Protein AF-A0A9D5CB05-F1 (afdb_monomer_lite)

Organism: NCBI:txid325984

Secondary structure (DSSP, 8-state):
--------PPP-------------------PPP-------------GGG--EEEEEGGGTEEEE-SSTTSPPEEE-GGGPPPEEE-TT-BEEETTSS-EEE--STTEEPEEESS--TTTTB-EE--SSS--EEEE-TTS-EEEEEE-TTSBEEEEE-SSTT-SS----GGG--EEEE-----SS------GGGSTTS--

pLDDT: mean 74.88, std 23.27, range [32.41, 98.12]

InterPro domains:
  IPR035992 Ricin B-like lectins [SSF50370] (49-173)

Radius of gyration: 24.72 Å; chains: 1; bounding box: 57×66×65 Å

Foldseek 3Di:
DDDDDDDDDDDPDPDDDDDDDDDDDDDDDDDDPDDPDPDDDDPCPPPLPWFWWKAQVVVRWTWADPDQFGFIFTDHRVRTATWDQDPQQWTARPPAQWTWFADPAPATIHTDSDQDPPGRHWDWDPDPFTWTWGADPVRWIWTFFADPVRGTHIHTDQPPPDPDDTPRSRRGIDTGIDPDPPPDDDDDDDPVVVVVPDD

Sequence (199 aa):
MNMMMVSIFPPLIMACANVLLQEPSFVTSLAFPSTTHLEKPGNVISAGRLSFQIFHPPTGTCVVRKFPNDPLKLGPCSQSDPWEYTPQKFLQVKGTYYCLQATASGNPAKLGIICTAPDCSWEVTSNSKPQISKKLADGSSLCLDVDSSNVLVTNPCLCLNSNGDCAADSQWFEITPRDTKGGGNSGTLPVSSLTSSLP

Structure (mmCIF, N/CA/C/O backbone):
data_AF-A0A9D5CB05-F1
#
_entry.id   AF-A0A9D5CB05-F1
#
loop_
_atom_site.group_PDB
_atom_site.id
_atom_site.type_symbol
_atom_site.label_atom_id
_atom_site.label_alt_id
_atom_site.label_comp_id
_atom_site.label_asym_id
_atom_site.label_entity_id
_atom_site.label_seq_id
_atom_site.pdbx_PDB_ins_code
_atom_site.Cartn_x
_atom_site.Cartn_y
_atom_site.Cartn_z
_atom_site.occupancy
_atom_site.B_iso_or_equiv
_atom_site.auth_seq_id
_atom_site.auth_comp_id
_atom_site.auth_asym_id
_atom_site.auth_atom_id
_atom_site.pdbx_PDB_model_num
ATOM 1 N N . MET A 1 1 ? 26.705 -29.624 51.896 1.00 42.72 1 MET A N 1
ATOM 2 C CA . MET A 1 1 ? 27.160 -28.562 50.974 1.00 42.72 1 MET A CA 1
ATOM 3 C C . MET A 1 1 ? 26.091 -28.447 49.899 1.00 42.72 1 MET A C 1
ATOM 5 O O . MET A 1 1 ? 26.040 -29.293 49.024 1.00 42.72 1 MET A O 1
ATOM 9 N N . ASN A 1 2 ? 24.998 -27.747 50.206 1.00 41.16 2 ASN A N 1
ATOM 10 C CA . ASN A 1 2 ? 24.768 -26.317 49.921 1.00 41.16 2 ASN A CA 1
ATOM 11 C C . ASN A 1 2 ? 24.590 -26.075 48.417 1.00 41.16 2 ASN A C 1
ATOM 13 O O . ASN A 1 2 ? 25.446 -26.484 47.652 1.00 41.16 2 ASN A O 1
ATOM 17 N N . MET A 1 3 ? 23.582 -25.373 47.912 1.00 46.78 3 MET A N 1
ATOM 18 C CA . MET A 1 3 ? 22.399 -24.703 48.460 1.00 46.78 3 MET A CA 1
ATOM 19 C C . MET A 1 3 ? 21.481 -24.473 47.248 1.00 46.78 3 MET A C 1
ATOM 21 O O . MET A 1 3 ? 21.963 -24.251 46.139 1.00 46.78 3 MET A O 1
ATOM 25 N N . MET A 1 4 ? 20.170 -24.516 47.465 1.00 47.94 4 MET A N 1
ATOM 26 C CA . MET A 1 4 ? 19.169 -24.059 46.503 1.00 47.94 4 MET A CA 1
ATOM 27 C C . MET A 1 4 ? 19.364 -22.557 46.254 1.00 47.94 4 MET A C 1
ATOM 29 O O . MET A 1 4 ? 19.467 -21.797 47.216 1.00 47.94 4 MET A O 1
ATOM 33 N N . MET A 1 5 ? 19.380 -22.119 44.993 1.00 45.25 5 MET A N 1
ATOM 34 C CA . MET A 1 5 ? 19.276 -20.700 44.651 1.00 45.25 5 MET A CA 1
ATOM 35 C C . MET A 1 5 ? 17.887 -20.460 44.060 1.00 45.25 5 MET A C 1
ATOM 37 O O . MET A 1 5 ? 17.626 -20.698 42.885 1.00 45.25 5 MET A O 1
ATOM 41 N N . VAL A 1 6 ? 16.968 -20.067 44.940 1.00 44.25 6 VAL A N 1
ATOM 42 C CA . VAL A 1 6 ? 15.630 -19.584 44.603 1.00 44.25 6 VAL A CA 1
ATOM 43 C C . VAL A 1 6 ? 15.784 -18.107 44.245 1.00 44.25 6 VAL A C 1
ATOM 45 O O . VAL A 1 6 ? 15.978 -17.269 45.124 1.00 44.25 6 VAL A O 1
ATOM 48 N N . SER A 1 7 ? 15.752 -17.776 42.957 1.00 40.16 7 SER A N 1
ATOM 49 C CA . SER A 1 7 ? 15.760 -16.384 42.500 1.00 40.16 7 SER A CA 1
ATOM 50 C C . SER A 1 7 ? 14.350 -15.804 42.598 1.00 40.16 7 SER A C 1
ATOM 52 O O . SER A 1 7 ? 13.549 -15.893 41.672 1.00 40.16 7 SER A O 1
ATOM 54 N N . ILE A 1 8 ? 14.055 -15.225 43.760 1.00 47.81 8 ILE A N 1
ATOM 55 C CA . ILE A 1 8 ? 12.900 -14.360 44.006 1.00 47.81 8 ILE A CA 1
ATOM 56 C C . ILE A 1 8 ? 13.249 -12.981 43.435 1.00 47.81 8 ILE A C 1
ATOM 58 O O . ILE A 1 8 ? 14.086 -12.276 43.995 1.00 47.81 8 ILE A O 1
ATOM 62 N N . PHE A 1 9 ? 12.630 -12.596 42.317 1.00 43.84 9 PHE A N 1
ATOM 63 C CA . PHE A 1 9 ? 12.632 -11.202 41.871 1.00 43.84 9 PHE A CA 1
ATOM 64 C C . PHE A 1 9 ? 11.536 -10.434 42.634 1.00 43.84 9 PHE A C 1
ATOM 66 O O . PHE A 1 9 ? 10.380 -10.863 42.617 1.00 43.84 9 PHE A O 1
ATOM 73 N N . PRO A 1 10 ? 11.866 -9.329 43.324 1.00 43.72 10 PRO A N 1
ATOM 74 C CA . PRO A 1 10 ? 10.887 -8.520 44.044 1.00 43.72 10 PRO A CA 1
ATOM 75 C C . PRO A 1 10 ? 9.991 -7.718 43.081 1.00 43.72 10 PRO A C 1
ATOM 77 O O . PRO A 1 10 ? 10.473 -7.254 42.043 1.00 43.72 10 PRO A O 1
ATOM 80 N N . PRO A 1 11 ? 8.702 -7.499 43.414 1.00 45.81 11 PRO A N 1
ATOM 81 C CA . PRO A 1 11 ? 7.846 -6.597 42.659 1.00 45.81 11 PRO A CA 1
ATOM 82 C C . PRO A 1 11 ? 8.296 -5.155 42.910 1.00 45.81 11 PRO A C 1
ATOM 84 O O . PRO A 1 11 ? 8.381 -4.703 44.053 1.00 45.81 11 PRO A O 1
ATOM 87 N N . LEU A 1 12 ? 8.581 -4.423 41.834 1.00 41.47 12 LEU A N 1
ATOM 88 C CA . LEU A 1 12 ? 8.760 -2.975 41.879 1.00 41.47 12 LEU A CA 1
ATOM 89 C C . LEU A 1 12 ? 7.422 -2.333 42.250 1.00 41.47 12 LEU A C 1
ATOM 91 O O . LEU A 1 12 ? 6.507 -2.211 41.438 1.00 41.47 12 LEU A O 1
ATOM 95 N N . ILE A 1 13 ? 7.326 -1.949 43.517 1.00 46.16 13 ILE A N 1
ATOM 96 C CA . ILE A 1 13 ? 6.262 -1.121 44.063 1.00 46.16 13 ILE A CA 1
ATOM 97 C C . ILE A 1 13 ? 6.488 0.293 43.527 1.00 46.16 13 ILE A C 1
ATOM 99 O O . ILE A 1 13 ? 7.397 1.000 43.957 1.00 46.16 13 ILE A O 1
ATOM 103 N N . MET A 1 14 ? 5.678 0.689 42.547 1.00 48.56 14 MET A N 1
ATOM 104 C CA . MET A 1 14 ? 5.602 2.066 42.076 1.00 48.56 14 MET A CA 1
ATOM 105 C C . MET A 1 14 ? 4.794 2.864 43.107 1.00 48.56 14 MET A C 1
ATOM 107 O O . MET A 1 14 ? 3.568 2.905 43.065 1.00 48.56 14 MET A O 1
ATOM 111 N N . ALA A 1 15 ? 5.494 3.444 44.079 1.00 41.75 15 ALA A N 1
ATOM 112 C CA . ALA A 1 15 ? 4.956 4.454 44.976 1.00 41.75 15 ALA A CA 1
ATOM 113 C C . ALA A 1 15 ? 5.524 5.813 44.555 1.00 41.75 15 ALA A C 1
ATOM 115 O O . ALA A 1 15 ? 6.702 6.089 44.769 1.00 41.75 15 ALA A O 1
ATOM 116 N N . CYS A 1 16 ? 4.676 6.661 43.976 1.00 39.56 16 CYS A N 1
ATOM 117 C CA . CYS A 1 16 ? 4.936 8.088 43.823 1.00 39.56 16 CYS A CA 1
ATOM 118 C C . CYS A 1 16 ? 3.709 8.834 44.341 1.00 39.56 16 CYS A C 1
ATOM 120 O O . CYS A 1 16 ? 2.591 8.606 43.889 1.00 39.56 16 CYS A O 1
ATOM 122 N N . ALA A 1 17 ? 3.952 9.664 45.346 1.00 46.16 17 ALA A N 1
ATOM 123 C CA . ALA A 1 17 ? 2.987 10.308 46.211 1.00 46.16 17 ALA A CA 1
ATOM 124 C C . ALA A 1 17 ? 2.069 11.336 45.529 1.00 46.16 17 ALA A C 1
ATOM 126 O O . ALA A 1 17 ? 2.473 12.080 44.640 1.00 46.16 17 ALA A O 1
ATOM 127 N N . ASN A 1 18 ? 0.854 11.401 46.079 1.00 38.47 18 ASN A N 1
ATOM 128 C CA . ASN A 1 18 ? 0.041 12.585 46.357 1.00 38.47 18 ASN A CA 1
ATOM 129 C C . ASN A 1 18 ? 0.707 13.942 46.059 1.00 38.47 18 ASN A C 1
ATOM 131 O O . ASN A 1 18 ? 1.560 14.402 46.820 1.00 38.47 18 ASN A O 1
ATOM 135 N N . VAL A 1 19 ? 0.195 14.641 45.045 1.00 35.31 19 VAL A N 1
ATOM 136 C CA . VAL A 1 19 ? 0.233 16.106 45.002 1.00 35.31 19 VAL A CA 1
ATOM 137 C C . VAL A 1 19 ? -1.017 16.613 45.709 1.00 35.31 19 VAL A C 1
ATOM 139 O O . VAL A 1 19 ? -2.147 16.312 45.325 1.00 35.31 19 VAL A O 1
ATOM 142 N N . LEU A 1 20 ? -0.772 17.326 46.802 1.00 39.28 20 LEU A N 1
ATOM 143 C CA . LEU A 1 20 ? -1.761 18.006 47.617 1.00 39.28 20 LEU A CA 1
ATOM 144 C C . LEU A 1 20 ? -2.436 19.144 46.841 1.00 39.28 20 LEU A C 1
ATOM 146 O O . LEU A 1 20 ? -1.798 19.899 46.113 1.00 39.28 20 LEU A O 1
ATOM 150 N N . LEU A 1 21 ? -3.742 19.215 47.080 1.00 41.09 21 LEU A N 1
ATOM 151 C CA . LEU A 1 21 ? -4.704 20.294 46.874 1.00 41.09 21 LEU A CA 1
ATOM 152 C C . LEU A 1 21 ? -4.106 21.705 46.759 1.00 41.09 21 LEU A C 1
ATOM 154 O O . LEU A 1 21 ? -3.519 22.205 47.717 1.00 41.09 21 LEU A O 1
ATOM 158 N N . GLN A 1 22 ? -4.422 22.394 45.660 1.00 36.06 22 GLN A N 1
ATOM 159 C CA . GLN A 1 22 ? -4.549 23.850 45.671 1.00 36.06 22 GLN A CA 1
ATOM 160 C C . GLN A 1 22 ? -5.578 24.316 44.629 1.00 36.06 22 GLN A C 1
ATOM 162 O O . GLN A 1 22 ? -5.279 24.444 43.446 1.00 36.06 22 GLN A O 1
ATOM 167 N N . GLU A 1 23 ? -6.801 24.571 45.096 1.00 47.81 23 GLU A N 1
ATOM 168 C CA . GLU A 1 23 ? -7.763 25.454 44.426 1.00 47.81 23 GLU A CA 1
ATOM 169 C C . GLU A 1 23 ? -7.249 26.903 44.514 1.00 47.81 23 GLU A C 1
ATOM 171 O O . GLU A 1 23 ? -6.670 27.294 45.535 1.00 47.81 23 GLU A O 1
ATOM 176 N N . PRO A 1 24 ? -7.499 27.734 43.492 1.00 42.78 24 PRO A N 1
ATOM 177 C CA . PRO A 1 24 ? -8.409 28.833 43.781 1.00 42.78 24 PRO A CA 1
ATOM 178 C C . PRO A 1 24 ? -9.419 29.106 42.662 1.00 42.78 24 PRO A C 1
ATOM 180 O O . PRO A 1 24 ? -9.115 29.208 41.475 1.00 42.78 24 PRO A O 1
ATOM 183 N N . SER A 1 25 ? -10.640 29.326 43.125 1.00 46.16 25 SER A N 1
ATOM 184 C CA . SER A 1 25 ? -11.786 29.894 42.434 1.00 46.16 25 SER A CA 1
ATOM 185 C C . SER A 1 25 ? -11.478 31.208 41.714 1.00 46.16 25 SER A C 1
ATOM 187 O O . SER A 1 25 ? -11.162 32.195 42.372 1.00 46.16 25 SER A O 1
ATOM 189 N N . PHE A 1 26 ? -11.736 31.257 40.404 1.00 50.91 26 PHE A N 1
ATOM 190 C CA . PHE A 1 26 ? -12.113 32.489 39.708 1.00 50.91 26 PHE A CA 1
ATOM 191 C C . PHE A 1 26 ? -13.206 32.195 38.679 1.00 50.91 26 PHE A C 1
ATOM 193 O O . PHE A 1 26 ? -12.961 31.848 37.527 1.00 50.91 26 PHE A O 1
ATOM 200 N N . VAL A 1 27 ? -14.449 32.360 39.124 1.00 43.66 27 VAL A N 1
ATOM 201 C CA . VAL A 1 27 ? -15.594 32.611 38.250 1.00 43.66 27 VAL A CA 1
ATOM 202 C C . VAL A 1 27 ? -15.364 33.940 37.530 1.00 43.66 27 VAL A C 1
ATOM 204 O O . VAL A 1 27 ? -15.346 34.991 38.161 1.00 43.66 27 VAL A O 1
ATOM 207 N N . THR A 1 28 ? -15.199 33.907 36.209 1.00 43.62 28 THR A N 1
ATOM 208 C CA . THR A 1 28 ? -15.386 35.091 35.361 1.00 43.62 28 THR A CA 1
ATOM 209 C C . THR A 1 28 ? -16.492 34.780 34.369 1.00 43.62 28 THR A C 1
ATOM 211 O O . THR A 1 28 ? -16.320 34.019 33.421 1.00 43.62 28 THR A O 1
ATOM 214 N N . SER A 1 29 ? -17.659 35.347 34.656 1.00 45.34 29 SER A N 1
ATOM 215 C CA . SER A 1 29 ? -18.826 35.356 33.786 1.00 45.34 29 SER A CA 1
ATOM 216 C C . SER A 1 29 ? -18.524 36.241 32.578 1.00 45.34 29 SER A C 1
ATOM 218 O O . SER A 1 29 ? -18.308 37.441 32.741 1.00 45.34 29 SER A O 1
ATOM 220 N N . LEU A 1 30 ? -18.496 35.667 31.376 1.00 52.09 30 LEU A N 1
ATOM 221 C CA . LEU A 1 30 ? -18.580 36.437 30.138 1.00 52.09 30 LEU A CA 1
ATOM 222 C C . LEU A 1 30 ? -19.921 36.124 29.482 1.00 52.09 30 LEU A C 1
ATOM 224 O O . LEU A 1 30 ? -20.204 34.993 29.092 1.00 52.09 30 LEU A O 1
ATOM 228 N N . ALA A 1 31 ? -20.760 37.154 29.423 1.00 42.94 31 ALA A N 1
ATOM 229 C CA . ALA A 1 31 ? -22.020 37.152 28.708 1.00 42.94 31 ALA A CA 1
ATOM 230 C C . ALA A 1 31 ? -21.766 36.867 27.220 1.00 42.94 31 ALA A C 1
ATOM 232 O O . ALA A 1 31 ? -21.030 37.597 26.558 1.00 42.94 31 ALA A O 1
ATOM 233 N N . PHE A 1 32 ? -22.387 35.812 26.697 1.00 46.66 32 PHE A N 1
ATOM 234 C CA . PHE A 1 32 ? -22.435 35.553 25.263 1.00 46.66 32 PHE A CA 1
ATOM 235 C C . PHE A 1 32 ? -23.474 36.485 24.622 1.00 46.66 32 PHE A C 1
ATOM 237 O O . PHE A 1 32 ? -24.633 36.465 25.044 1.00 46.66 32 PHE A O 1
ATOM 244 N N . PRO A 1 33 ? -23.121 37.294 23.608 1.00 40.81 33 PRO A N 1
ATOM 245 C CA . PRO A 1 33 ? -24.125 37.954 22.791 1.00 40.81 33 PRO A CA 1
ATOM 246 C C . PRO A 1 33 ? -24.833 36.904 21.927 1.00 40.81 33 PRO A C 1
ATOM 248 O O . PRO A 1 33 ? -24.208 36.214 21.123 1.00 40.81 33 PRO A O 1
ATOM 251 N N . SER A 1 34 ? -26.149 36.786 22.098 1.00 44.34 34 SER A N 1
ATOM 252 C CA . SER A 1 34 ? -27.014 35.989 21.231 1.00 44.34 34 SER A CA 1
ATOM 253 C C . SER A 1 34 ? -27.006 36.568 19.816 1.00 44.34 34 SER A C 1
ATOM 255 O O . SER A 1 34 ? -27.717 37.531 19.534 1.00 44.34 34 SER A O 1
ATOM 257 N N . THR A 1 35 ? -26.233 35.981 18.906 1.00 42.50 35 THR A N 1
ATOM 258 C CA . THR A 1 35 ? -26.421 36.169 17.466 1.00 42.50 35 THR A CA 1
ATOM 259 C C . THR A 1 35 ? -27.181 34.967 16.922 1.00 42.50 35 THR A C 1
ATOM 261 O O . THR A 1 35 ? -26.654 33.872 16.749 1.00 42.50 35 THR A O 1
ATOM 264 N N . THR A 1 36 ? -28.473 35.160 16.663 1.00 47.81 36 THR A N 1
ATOM 265 C CA . THR A 1 36 ? -29.290 34.220 15.894 1.00 47.81 36 THR A CA 1
ATOM 266 C C . THR A 1 36 ? -28.859 34.278 14.430 1.00 47.81 36 THR A C 1
ATOM 268 O O . THR A 1 36 ? -29.472 34.978 13.626 1.00 47.81 36 THR A O 1
ATOM 271 N N . HIS A 1 37 ? -27.782 33.576 14.080 1.00 43.34 37 HIS A N 1
ATOM 272 C CA . HIS A 1 37 ? -27.490 33.237 12.693 1.00 43.34 37 HIS A CA 1
ATOM 273 C C . HIS A 1 37 ? -28.149 31.891 12.396 1.00 43.34 37 HIS A C 1
ATOM 275 O O . HIS A 1 37 ? -27.732 30.848 12.897 1.00 43.34 37 HIS A O 1
ATOM 281 N N . LEU A 1 38 ? -29.240 31.932 11.630 1.00 50.03 38 LEU A N 1
ATOM 282 C CA . LEU A 1 38 ? -29.896 30.751 11.083 1.00 50.03 38 LEU A CA 1
ATOM 283 C C . LEU A 1 38 ? -28.976 30.146 10.016 1.00 50.03 38 LEU A C 1
ATOM 285 O O . LEU A 1 38 ? -29.163 30.352 8.819 1.00 50.03 38 LEU A O 1
ATOM 289 N N . GLU A 1 39 ? -27.955 29.418 10.455 1.00 42.19 39 GLU A N 1
ATOM 290 C CA . GLU A 1 39 ? -27.165 28.588 9.565 1.00 42.19 39 GLU A CA 1
ATOM 291 C C . GLU A 1 39 ? -27.971 27.330 9.249 1.00 42.19 39 GLU A C 1
ATOM 293 O O . GLU A 1 39 ? -28.299 26.507 10.106 1.00 42.19 39 GLU A O 1
ATOM 298 N N . LYS A 1 40 ? -28.358 27.232 7.980 1.00 49.66 40 LYS A N 1
ATOM 299 C CA . LYS A 1 40 ? -28.929 26.041 7.359 1.00 49.66 40 LYS A CA 1
ATOM 300 C C . LYS A 1 40 ? -28.089 24.827 7.781 1.00 49.66 40 LYS A C 1
ATOM 302 O O . LYS A 1 40 ? -26.871 24.901 7.624 1.00 49.66 40 LYS A O 1
ATOM 307 N N . PRO A 1 41 ? -28.677 23.723 8.279 1.00 44.25 41 PRO A N 1
ATOM 308 C CA . PRO A 1 41 ? -27.891 22.564 8.671 1.00 44.25 41 PRO A CA 1
ATOM 309 C C . PRO A 1 41 ? -27.184 22.009 7.434 1.00 44.25 41 PRO A C 1
ATOM 311 O O . PRO A 1 41 ? -27.787 21.345 6.588 1.00 44.25 41 PRO A O 1
ATOM 314 N N . GLY A 1 42 ? -25.894 22.327 7.313 1.00 52.94 42 GLY A N 1
ATOM 315 C CA . GLY A 1 42 ? -24.979 21.571 6.484 1.00 52.94 42 GLY A CA 1
ATOM 316 C C . GLY A 1 42 ? -25.064 20.124 6.941 1.00 52.94 42 GLY A C 1
ATOM 317 O O . GLY A 1 42 ? -25.118 19.845 8.139 1.00 52.94 42 GLY A O 1
ATOM 318 N N . ASN A 1 43 ? -25.155 19.201 5.992 1.00 55.50 43 ASN A N 1
ATOM 319 C CA . ASN A 1 43 ? -25.128 17.780 6.288 1.00 55.50 43 ASN A CA 1
ATOM 320 C C . ASN A 1 43 ? -23.787 17.470 6.968 1.00 55.50 43 ASN A C 1
ATOM 322 O O . ASN A 1 43 ? -22.765 17.348 6.295 1.00 55.50 43 ASN A O 1
ATOM 326 N N . VAL A 1 44 ? -23.773 17.413 8.302 1.00 48.88 44 VAL A N 1
ATOM 327 C CA . VAL A 1 44 ? -22.589 17.045 9.074 1.00 48.88 44 VAL A CA 1
ATOM 328 C C . VAL A 1 44 ? -22.398 15.551 8.857 1.00 48.88 44 VAL A C 1
ATOM 330 O O . VAL A 1 44 ? -22.945 14.719 9.582 1.00 48.88 44 VAL A O 1
ATOM 333 N N . ILE A 1 45 ? -21.654 15.190 7.810 1.00 55.16 45 ILE A N 1
ATOM 334 C CA . ILE A 1 45 ? -21.146 13.832 7.671 1.00 55.16 45 ILE A CA 1
ATOM 335 C C . ILE A 1 45 ? -20.203 13.647 8.853 1.00 55.16 45 ILE A C 1
ATOM 337 O O . ILE A 1 45 ? -19.097 14.179 8.869 1.00 55.16 45 ILE A O 1
ATOM 341 N N . SER A 1 46 ? -20.682 12.954 9.887 1.00 48.69 46 SER A N 1
ATOM 342 C CA . SER A 1 46 ? -19.861 12.589 11.036 1.00 48.69 46 SER A CA 1
ATOM 343 C C . SER A 1 46 ? -18.566 11.974 10.513 1.00 48.69 46 SER A C 1
ATOM 345 O O . SER A 1 46 ? -18.618 10.985 9.779 1.00 48.69 46 SER A O 1
ATOM 347 N N . ALA A 1 47 ? -17.420 12.554 10.881 1.0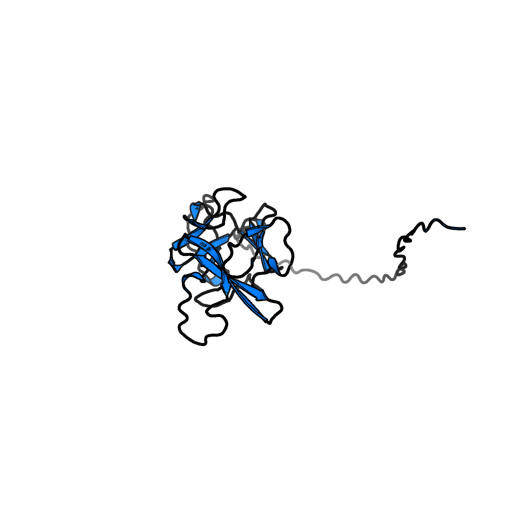0 56.22 47 ALA A N 1
ATOM 348 C CA . ALA A 1 47 ? -16.096 12.082 10.470 1.00 56.22 47 ALA A CA 1
ATOM 349 C C . ALA A 1 47 ? -15.917 10.570 10.722 1.00 56.22 47 ALA A C 1
ATOM 351 O O . ALA A 1 47 ? -15.248 9.884 9.955 1.00 56.22 47 ALA A O 1
ATOM 352 N N . GLY A 1 48 ? -16.631 10.014 11.712 1.00 59.00 48 GLY A N 1
ATOM 353 C CA . GLY A 1 48 ? -16.675 8.579 11.996 1.00 59.00 48 GLY A CA 1
ATOM 354 C C . GLY A 1 48 ? -17.277 7.704 10.887 1.00 59.00 48 GLY A C 1
ATOM 355 O O . GLY A 1 48 ? -17.092 6.490 10.907 1.00 59.00 48 GLY A O 1
ATOM 356 N N . ARG A 1 49 ? -17.964 8.264 9.882 1.00 69.06 49 ARG A N 1
ATOM 357 C CA . ARG A 1 49 ? -18.535 7.505 8.752 1.00 69.06 49 ARG A CA 1
ATOM 358 C C . ARG A 1 49 ? -17.659 7.484 7.505 1.00 69.06 49 ARG A C 1
ATOM 360 O O . ARG A 1 49 ? -17.847 6.589 6.689 1.00 69.06 49 ARG A O 1
ATOM 367 N N . LEU A 1 50 ? -16.676 8.373 7.384 1.00 85.38 50 LEU A N 1
ATOM 368 C CA . LEU A 1 50 ? -15.806 8.412 6.208 1.00 85.38 50 LEU A CA 1
ATOM 369 C C . LEU A 1 50 ? -14.882 7.191 6.176 1.00 85.38 50 LEU A C 1
ATOM 371 O O . LEU A 1 50 ? -14.294 6.818 7.1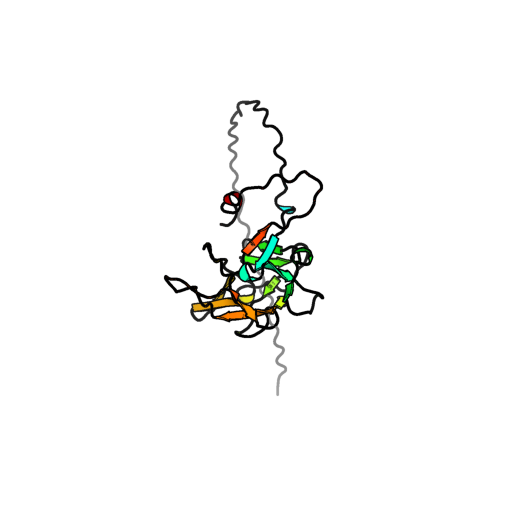89 1.00 85.38 50 LEU A O 1
ATOM 375 N N . SER A 1 51 ? -14.803 6.534 5.025 1.00 92.50 51 SER A N 1
ATOM 376 C CA . SER A 1 51 ? -13.873 5.436 4.766 1.00 92.50 51 SER A CA 1
ATOM 377 C C . SER A 1 51 ? -13.197 5.664 3.431 1.00 92.50 51 SER A C 1
ATOM 379 O O . SER A 1 51 ? -13.824 6.179 2.502 1.00 92.50 51 SER A O 1
ATOM 381 N N . PHE A 1 52 ? -11.956 5.224 3.332 1.00 95.06 52 PHE A N 1
ATOM 382 C CA . PHE A 1 52 ? -11.135 5.395 2.150 1.00 95.06 52 PHE A CA 1
ATOM 383 C C . PHE A 1 52 ? -10.926 4.065 1.428 1.00 95.06 52 PHE A C 1
ATOM 385 O O . PHE A 1 52 ? -11.250 2.990 1.937 1.00 95.06 52 PHE A O 1
ATOM 392 N N . GLN A 1 53 ? -10.379 4.147 0.227 1.00 96.38 53 GLN A N 1
ATOM 393 C CA . GLN A 1 53 ? -9.819 3.035 -0.523 1.00 96.38 53 GLN A CA 1
ATOM 394 C C . GLN A 1 53 ? -8.391 3.395 -0.936 1.00 96.38 53 GLN A C 1
ATOM 396 O O . GLN A 1 53 ? -8.088 4.568 -1.166 1.00 96.38 53 GLN A O 1
ATOM 401 N N . ILE A 1 54 ? -7.522 2.391 -1.033 1.00 97.12 54 ILE A N 1
ATOM 402 C CA . ILE A 1 54 ? -6.162 2.569 -1.547 1.00 97.12 54 ILE A CA 1
ATOM 403 C C . ILE A 1 54 ? -6.216 2.266 -3.045 1.00 97.12 54 ILE A C 1
ATOM 405 O O . ILE A 1 54 ? -6.360 1.113 -3.452 1.00 97.12 54 ILE A O 1
ATOM 409 N N . PHE A 1 55 ? -6.186 3.320 -3.848 1.00 97.00 55 PHE A N 1
ATOM 410 C CA . PHE A 1 55 ? -6.283 3.297 -5.300 1.00 97.00 55 PHE A CA 1
ATOM 411 C C . PHE A 1 55 ? -4.887 3.256 -5.922 1.00 97.00 55 PHE A C 1
ATOM 413 O O . PHE A 1 55 ? -3.973 3.909 -5.429 1.00 97.00 55 PHE A O 1
ATOM 420 N N . HIS A 1 56 ? -4.727 2.494 -6.999 1.00 97.19 56 HIS A N 1
ATOM 421 C CA . HIS A 1 56 ? -3.514 2.418 -7.806 1.00 97.19 56 HIS A CA 1
ATOM 422 C C . HIS A 1 56 ? -3.806 3.047 -9.180 1.00 97.19 56 HIS A C 1
ATOM 424 O O . HIS A 1 56 ? -4.348 2.368 -10.067 1.00 97.19 56 HIS A O 1
ATOM 430 N N . PRO A 1 57 ? -3.503 4.350 -9.365 1.00 94.81 57 PRO A N 1
ATOM 431 C CA . PRO A 1 57 ? -3.907 5.098 -10.553 1.00 94.81 57 PRO A CA 1
ATOM 432 C C . PRO A 1 57 ? -3.467 4.483 -11.882 1.00 94.81 57 PRO A C 1
ATOM 434 O O . PRO A 1 57 ? -4.309 4.403 -12.779 1.00 94.81 57 PRO A O 1
ATOM 437 N N . PRO A 1 58 ? -2.231 3.963 -12.030 1.00 94.88 58 PRO A N 1
ATOM 438 C CA . PRO A 1 58 ? -1.769 3.458 -13.325 1.00 94.88 58 PRO A CA 1
ATOM 439 C C . PRO A 1 58 ? -2.559 2.267 -13.871 1.00 94.88 58 PRO A C 1
ATOM 441 O O . PRO A 1 58 ? -2.585 2.055 -15.080 1.00 94.88 58 PRO A O 1
ATOM 444 N N . THR A 1 59 ? -3.229 1.497 -13.008 1.00 96.44 59 THR A N 1
ATOM 445 C CA . THR A 1 59 ? -4.070 0.362 -13.432 1.00 96.44 59 THR A CA 1
ATOM 446 C C . THR A 1 59 ? -5.564 0.631 -13.280 1.00 96.44 59 THR A C 1
ATOM 448 O O . THR A 1 59 ? -6.370 -0.189 -13.716 1.00 96.44 59 THR A O 1
ATOM 451 N N . GLY A 1 60 ? -5.964 1.740 -12.650 1.00 96.69 60 GLY A N 1
ATOM 452 C CA . GLY A 1 60 ? -7.371 2.030 -12.372 1.00 96.69 60 GLY A CA 1
ATOM 453 C C . GLY A 1 60 ? -8.026 1.037 -11.402 1.00 96.69 60 GLY A C 1
ATOM 454 O O . GLY A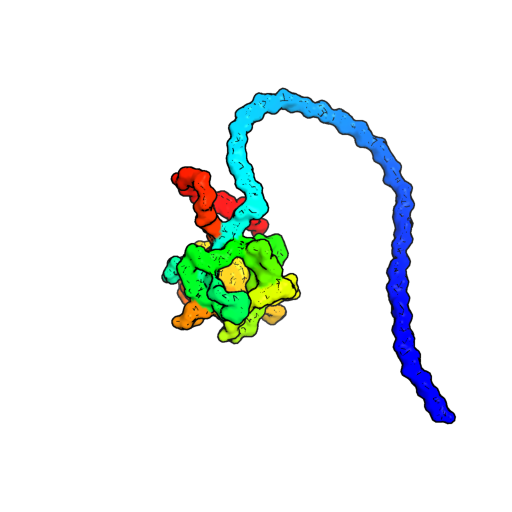 1 60 ? -9.240 0.835 -11.448 1.00 96.69 60 GLY A O 1
ATOM 455 N N . THR A 1 61 ? -7.242 0.390 -10.537 1.00 98.00 61 THR A N 1
ATOM 456 C CA . THR A 1 61 ? -7.718 -0.638 -9.591 1.00 98.00 61 THR A CA 1
ATOM 457 C C . THR A 1 61 ? -7.376 -0.266 -8.151 1.00 98.00 61 THR A C 1
ATOM 459 O O . THR A 1 61 ? -6.652 0.693 -7.910 1.00 98.00 61 THR A O 1
ATOM 462 N N . CYS A 1 62 ? -7.922 -0.991 -7.176 1.00 98.12 62 CYS A N 1
ATOM 463 C CA . CYS A 1 62 ? -7.687 -0.737 -5.757 1.00 98.12 62 CYS A CA 1
ATOM 464 C C . CYS A 1 62 ? -7.097 -1.955 -5.053 1.00 98.12 62 CYS A C 1
ATOM 466 O O . CYS A 1 62 ? -7.203 -3.080 -5.540 1.00 98.12 62 CYS A O 1
ATOM 468 N N . VAL A 1 63 ? -6.537 -1.726 -3.868 1.00 97.69 63 VAL A N 1
ATOM 469 C CA . VAL A 1 63 ? -6.094 -2.781 -2.959 1.00 97.69 63 VAL A CA 1
ATOM 470 C C . VAL A 1 63 ? -7.294 -3.572 -2.444 1.00 97.69 63 VAL A C 1
ATOM 472 O O . VAL A 1 63 ? -8.217 -3.022 -1.844 1.00 97.69 63 VAL A O 1
ATOM 475 N N . VAL A 1 64 ? -7.262 -4.882 -2.655 1.00 96.81 64 VAL A N 1
ATOM 476 C CA . VAL A 1 64 ? -8.288 -5.835 -2.235 1.00 96.81 64 VAL A CA 1
ATOM 477 C C . VAL A 1 64 ? -7.648 -7.037 -1.545 1.00 96.81 64 VAL A C 1
ATOM 479 O O . VAL A 1 64 ? -6.486 -7.376 -1.782 1.00 96.81 64 VAL A O 1
ATOM 482 N N . ARG A 1 65 ? -8.442 -7.743 -0.742 1.00 93.56 65 ARG A N 1
ATOM 483 C CA . ARG A 1 65 ? -8.159 -9.115 -0.303 1.00 93.56 65 ARG A CA 1
ATOM 484 C C . ARG A 1 65 ? -9.400 -9.964 -0.515 1.00 93.56 65 ARG A C 1
ATOM 486 O O . ARG A 1 65 ? -10.519 -9.491 -0.337 1.00 93.56 65 ARG A O 1
ATOM 493 N N . LYS A 1 66 ? -9.205 -11.227 -0.881 1.00 88.50 66 LYS A N 1
ATOM 494 C CA . LYS A 1 66 ? -10.317 -12.163 -1.073 1.00 88.50 66 LYS A CA 1
ATOM 495 C C . LYS A 1 66 ? -10.670 -12.881 0.229 1.00 88.50 66 LYS A C 1
ATOM 497 O O . LYS A 1 66 ? -11.841 -12.940 0.593 1.00 88.50 66 LYS A O 1
ATOM 502 N N . PHE A 1 67 ? -9.662 -13.358 0.955 1.00 87.38 67 PHE A N 1
ATOM 503 C CA . PHE A 1 67 ? -9.800 -13.922 2.298 1.00 87.38 67 PHE A CA 1
ATOM 504 C C . PHE A 1 67 ? -8.838 -13.241 3.286 1.00 87.38 67 PHE A C 1
ATOM 506 O O . PHE A 1 67 ? -7.862 -12.629 2.856 1.00 87.38 67 PHE A O 1
ATOM 513 N N . PRO A 1 68 ? -9.068 -13.335 4.612 1.00 81.69 68 PRO A N 1
ATOM 514 C CA . PRO A 1 68 ? -8.235 -12.655 5.611 1.00 81.69 68 PRO A CA 1
ATOM 515 C C . PRO A 1 68 ? -6.737 -12.972 5.563 1.00 81.69 68 PRO A C 1
ATOM 517 O O . PRO A 1 68 ? -5.940 -12.112 5.916 1.00 81.69 68 PRO A O 1
ATOM 520 N N . ASN A 1 69 ? -6.370 -14.173 5.114 1.00 83.38 69 ASN A N 1
ATOM 521 C CA . ASN A 1 69 ? -4.979 -14.630 5.044 1.00 83.38 69 ASN A CA 1
ATOM 522 C C . ASN A 1 69 ? -4.405 -14.598 3.620 1.00 83.38 69 ASN A C 1
ATOM 524 O O . ASN A 1 69 ? -3.255 -14.990 3.422 1.00 83.38 69 ASN A O 1
ATOM 528 N N . ASP A 1 70 ? -5.197 -14.175 2.632 1.00 88.56 70 ASP A N 1
ATOM 529 C CA . ASP A 1 70 ? -4.700 -14.040 1.269 1.00 88.56 70 ASP A CA 1
ATOM 530 C C . ASP A 1 70 ? -3.763 -12.830 1.172 1.00 88.56 70 ASP A C 1
ATOM 532 O O . ASP A 1 70 ? -3.987 -11.820 1.849 1.00 88.56 70 ASP A O 1
ATOM 536 N N . PRO A 1 71 ? -2.747 -12.880 0.294 1.00 91.88 71 PRO A N 1
ATOM 537 C CA . PRO A 1 71 ? -1.972 -11.697 -0.043 1.00 91.88 71 PRO A CA 1
ATOM 538 C C . PRO A 1 71 ? -2.883 -10.568 -0.528 1.00 91.88 71 PRO A C 1
ATOM 540 O O . PRO A 1 71 ? -3.844 -10.806 -1.269 1.00 91.88 71 PRO A O 1
ATOM 543 N N . LEU A 1 72 ? -2.540 -9.336 -0.155 1.00 97.00 72 LEU A N 1
ATOM 544 C CA . LEU A 1 72 ? -3.168 -8.150 -0.724 1.00 97.00 72 LEU A CA 1
ATOM 545 C C . LEU A 1 72 ? -2.841 -8.076 -2.216 1.00 97.00 72 LEU A C 1
ATOM 547 O O . LEU A 1 72 ? -1.704 -8.318 -2.626 1.00 97.00 72 LEU A O 1
ATOM 551 N N . LYS A 1 73 ? -3.842 -7.756 -3.030 1.00 97.25 73 LYS A N 1
ATOM 552 C CA . LYS A 1 73 ? -3.708 -7.658 -4.485 1.00 97.25 73 LYS A CA 1
ATOM 553 C C . LYS A 1 73 ? -4.414 -6.426 -5.018 1.00 97.25 73 LYS A C 1
ATOM 555 O O . LYS A 1 73 ? -5.246 -5.843 -4.329 1.00 97.25 73 LYS A O 1
ATOM 560 N N . LEU A 1 74 ? -4.127 -6.065 -6.261 1.00 98.12 74 LEU A N 1
ATOM 561 C CA . LEU A 1 74 ? -4.963 -5.136 -7.005 1.00 98.12 74 LEU A CA 1
ATOM 562 C C . LEU A 1 74 ? -6.202 -5.838 -7.575 1.00 98.12 74 LEU A C 1
ATOM 564 O O . LEU A 1 74 ? -6.140 -6.972 -8.053 1.00 98.12 74 LEU A O 1
ATOM 568 N N . GLY A 1 75 ? -7.341 -5.151 -7.531 1.00 97.62 75 GLY A N 1
ATOM 569 C CA . GLY A 1 75 ? -8.614 -5.637 -8.050 1.00 97.62 75 GLY A CA 1
ATOM 570 C C . GLY A 1 75 ? -9.678 -4.538 -8.157 1.00 97.62 75 GLY A C 1
ATOM 571 O O . GLY A 1 75 ? -9.390 -3.359 -7.938 1.00 97.62 75 GLY A O 1
ATOM 572 N N . PRO A 1 76 ? -10.928 -4.889 -8.508 1.00 97.12 76 PRO A N 1
ATOM 573 C CA . PRO A 1 76 ? -12.000 -3.908 -8.656 1.00 97.12 76 PRO A CA 1
ATOM 574 C C . PRO A 1 76 ? -12.230 -3.111 -7.364 1.00 97.12 76 PRO A C 1
ATOM 576 O O . PRO A 1 76 ? -12.415 -3.696 -6.298 1.00 97.12 76 PRO A O 1
ATOM 579 N N . CYS A 1 77 ? -12.303 -1.780 -7.452 1.00 96.81 77 CYS A N 1
ATOM 580 C CA . CYS A 1 77 ? -12.470 -0.913 -6.276 1.00 96.81 77 CYS A CA 1
ATOM 581 C C . CYS A 1 77 ? -13.752 -1.180 -5.476 1.00 96.81 77 CYS A C 1
ATOM 583 O O . CYS A 1 77 ? -13.768 -1.012 -4.254 1.00 96.81 77 CYS A O 1
ATOM 585 N N . SER A 1 78 ? -14.796 -1.714 -6.118 1.00 94.38 78 SER A N 1
ATOM 586 C CA . SER A 1 78 ? -16.012 -2.184 -5.443 1.00 94.38 78 SER A CA 1
ATOM 587 C C . SER A 1 78 ? -15.757 -3.302 -4.422 1.00 94.38 78 SER A C 1
ATOM 589 O O . SER A 1 78 ? -16.577 -3.497 -3.530 1.00 94.38 78 SER A O 1
ATOM 591 N N . GLN A 1 79 ? -14.625 -4.006 -4.520 1.00 95.19 79 GLN A N 1
ATOM 592 C CA . GLN A 1 79 ? -14.206 -5.082 -3.616 1.00 95.19 79 GLN A CA 1
ATOM 593 C C . GLN A 1 79 ? -13.137 -4.646 -2.602 1.00 95.19 79 GLN A C 1
ATOM 595 O O . GLN A 1 79 ? -12.759 -5.448 -1.755 1.00 95.19 79 GLN A O 1
ATOM 600 N N . SER A 1 80 ? -12.645 -3.401 -2.664 1.00 95.69 80 SER A N 1
ATOM 601 C CA . SER A 1 80 ? -11.700 -2.896 -1.657 1.00 95.69 80 SER A CA 1
ATOM 602 C C . SER A 1 80 ? -12.357 -2.868 -0.283 1.00 95.69 80 SER A C 1
ATOM 604 O O . SER A 1 80 ? -13.513 -2.458 -0.145 1.00 95.69 80 SER A O 1
ATOM 606 N N . ASP A 1 81 ? -11.598 -3.257 0.737 1.00 94.94 81 ASP A N 1
ATOM 607 C CA . ASP A 1 81 ? -11.973 -3.005 2.123 1.00 94.94 81 ASP A CA 1
ATOM 608 C C . ASP A 1 81 ? -12.115 -1.490 2.372 1.00 94.94 81 ASP A C 1
ATOM 610 O O . ASP A 1 81 ? -11.512 -0.683 1.650 1.00 94.94 81 ASP A O 1
ATOM 614 N N . PRO A 1 82 ? -12.906 -1.078 3.377 1.00 95.19 82 PRO A N 1
ATOM 615 C CA . PRO A 1 82 ? -12.876 0.289 3.868 1.00 95.19 82 PRO A CA 1
ATOM 616 C C . PRO A 1 82 ? -11.591 0.501 4.674 1.00 95.19 82 PRO A C 1
ATOM 618 O O . PRO A 1 82 ? -11.366 -0.172 5.676 1.00 95.19 82 PRO A O 1
ATOM 621 N N . TRP A 1 83 ? -10.763 1.452 4.263 1.00 95.88 83 TRP A N 1
ATOM 622 C CA . TRP A 1 83 ? -9.528 1.809 4.957 1.00 95.88 83 TRP A CA 1
ATOM 623 C C . TRP A 1 83 ? -9.693 3.092 5.774 1.00 95.88 83 TRP A C 1
ATOM 625 O O . TRP A 1 83 ? -10.521 3.952 5.461 1.00 95.88 83 TRP A O 1
ATOM 635 N N . GLU A 1 84 ? -8.871 3.233 6.805 1.00 94.88 84 GLU A N 1
ATOM 636 C CA . GLU A 1 84 ? -8.648 4.467 7.550 1.00 94.88 84 GLU A CA 1
ATOM 637 C C . GLU A 1 84 ? -7.146 4.728 7.699 1.00 94.88 84 GLU A C 1
ATOM 639 O O . GLU A 1 84 ? -6.352 3.796 7.828 1.00 94.88 84 GLU A O 1
ATOM 644 N N . TYR A 1 85 ? -6.761 6.003 7.660 1.00 93.94 85 TYR A N 1
ATOM 645 C CA . TYR A 1 85 ? -5.398 6.444 7.936 1.00 93.94 85 TYR A CA 1
ATOM 646 C C . TYR A 1 85 ? -5.391 7.197 9.264 1.00 93.94 85 TYR A C 1
ATOM 648 O O . TYR A 1 85 ? -6.052 8.227 9.399 1.00 93.94 85 TYR A O 1
ATOM 656 N N . THR A 1 86 ? -4.718 6.644 10.272 1.00 92.56 86 THR A N 1
ATOM 657 C CA . THR A 1 86 ? -4.773 7.184 11.638 1.00 92.56 86 THR A CA 1
ATOM 658 C C . THR A 1 86 ? -3.729 8.280 11.873 1.00 92.56 86 THR A C 1
ATOM 660 O O . THR A 1 86 ? -2.732 8.340 11.153 1.00 92.56 86 THR A O 1
ATOM 663 N N . PRO A 1 87 ? -3.866 9.108 12.930 1.00 91.56 87 PRO A N 1
ATOM 664 C CA . PRO A 1 87 ? -2.836 10.085 13.304 1.00 91.56 87 PRO A CA 1
ATOM 665 C C . PRO A 1 87 ? -1.464 9.464 13.619 1.00 91.56 87 PRO A C 1
ATOM 667 O O . PRO A 1 87 ? -0.439 10.123 13.480 1.00 91.56 87 PRO A O 1
ATOM 670 N N . GLN A 1 88 ? -1.425 8.185 14.014 1.00 92.56 88 GLN A N 1
ATOM 671 C CA . GLN A 1 88 ? -0.188 7.407 14.200 1.00 92.56 88 GLN A CA 1
ATOM 672 C C . GLN A 1 88 ? 0.413 6.908 12.875 1.00 92.56 88 GLN A C 1
ATOM 674 O O . GLN A 1 88 ? 1.395 6.164 12.884 1.00 92.56 88 GLN A O 1
ATOM 679 N N . LYS A 1 89 ? -0.168 7.323 11.744 1.00 94.94 89 LYS A N 1
ATOM 680 C CA . LYS A 1 89 ? 0.239 6.972 10.385 1.00 94.94 89 LYS A CA 1
ATOM 681 C C . LYS A 1 89 ? 0.048 5.495 10.050 1.00 94.94 89 LYS A C 1
ATOM 683 O O . LYS A 1 89 ? 0.825 4.918 9.293 1.00 94.94 89 LYS A O 1
ATOM 688 N N . PHE A 1 90 ? -0.975 4.865 10.623 1.00 95.69 90 PHE A N 1
ATOM 689 C CA . PHE A 1 90 ? -1.322 3.480 10.316 1.00 95.69 90 PHE A CA 1
ATOM 690 C C . PHE A 1 90 ? -2.420 3.436 9.260 1.00 95.69 90 PHE A C 1
ATOM 692 O O . PHE A 1 90 ? -3.428 4.127 9.389 1.00 95.69 90 PHE A O 1
ATOM 699 N N . LEU A 1 91 ? -2.243 2.585 8.252 1.00 96.62 91 LEU A N 1
ATOM 700 C CA . LEU A 1 91 ? -3.298 2.215 7.311 1.00 96.62 91 LEU A CA 1
ATOM 701 C C . LEU A 1 91 ? -4.039 1.003 7.869 1.00 96.62 91 LEU A C 1
ATOM 703 O O . LEU A 1 91 ? -3.501 -0.104 7.852 1.00 96.62 91 LEU A O 1
ATOM 707 N N . GLN A 1 92 ? -5.245 1.217 8.390 1.00 95.94 92 GLN A N 1
ATOM 708 C CA . GLN A 1 92 ? -6.053 0.177 9.027 1.00 95.94 92 GLN A CA 1
ATOM 709 C C . GLN A 1 92 ? -7.289 -0.148 8.198 1.00 95.94 92 GLN A C 1
ATOM 711 O O . GLN A 1 92 ? -7.858 0.719 7.538 1.00 95.94 92 GLN A O 1
ATOM 716 N N . VAL A 1 93 ? -7.729 -1.402 8.249 1.00 95.38 93 VAL A N 1
ATOM 717 C CA . VAL A 1 93 ? -9.029 -1.796 7.711 1.00 95.38 93 VAL A CA 1
ATOM 718 C C . VAL A 1 93 ? -10.092 -1.409 8.735 1.00 95.38 93 VAL A C 1
ATOM 720 O O . VAL A 1 93 ? -10.186 -1.999 9.815 1.00 95.38 93 VAL A O 1
ATOM 723 N N . LYS A 1 94 ? -10.896 -0.407 8.386 1.00 93.38 94 LYS A N 1
ATOM 724 C CA . LYS A 1 94 ? -11.878 0.233 9.258 1.00 93.38 94 LYS A CA 1
ATOM 725 C C . LYS A 1 94 ? -12.856 -0.786 9.842 1.00 93.38 94 LYS A C 1
ATOM 727 O O . LYS A 1 94 ? -13.463 -1.576 9.120 1.00 93.38 94 LYS A O 1
ATOM 732 N N . GLY A 1 95 ? -13.055 -0.718 11.158 1.00 90.56 95 GLY A N 1
ATOM 733 C CA . GLY A 1 95 ? -13.926 -1.643 11.892 1.00 90.56 95 GLY A CA 1
ATOM 734 C C . GLY A 1 95 ? -13.289 -3.007 12.178 1.00 90.56 95 GLY A C 1
ATOM 735 O O . GLY A 1 95 ? -13.985 -3.922 12.612 1.00 90.56 95 GLY A O 1
ATOM 736 N N . THR A 1 96 ? -11.983 -3.152 11.948 1.00 92.38 96 THR A N 1
ATOM 737 C CA . THR A 1 96 ? -11.204 -4.348 12.285 1.00 92.38 96 THR A CA 1
ATOM 738 C C . THR A 1 96 ? -9.912 -3.954 13.003 1.00 92.38 96 THR A C 1
ATOM 740 O O . THR A 1 96 ? -9.615 -2.774 13.150 1.00 92.38 96 THR A O 1
ATOM 743 N N . TYR A 1 97 ? -9.129 -4.944 13.431 1.00 92.06 97 TYR A N 1
ATOM 744 C CA . TYR A 1 97 ? -7.800 -4.736 14.020 1.00 92.06 97 TYR A CA 1
ATOM 745 C C . TYR A 1 97 ? -6.665 -4.820 12.992 1.00 92.06 97 TYR A C 1
ATOM 747 O O . TYR A 1 97 ? -5.496 -4.782 13.364 1.00 92.06 97 TYR A O 1
ATOM 755 N N . TYR A 1 98 ? -6.987 -5.018 11.711 1.00 94.88 98 TYR A N 1
ATOM 756 C CA . TYR A 1 98 ? -5.974 -5.231 10.690 1.00 94.88 98 TYR A CA 1
ATOM 757 C C . TYR A 1 98 ? -5.321 -3.918 10.275 1.00 94.88 98 TYR A C 1
ATOM 759 O O . TYR A 1 98 ? -6.007 -2.988 9.857 1.00 94.88 98 TYR A O 1
ATOM 767 N N . CYS A 1 99 ? -3.993 -3.883 10.292 1.00 95.56 99 CYS A N 1
ATOM 768 C CA . CYS A 1 99 ? -3.187 -2.812 9.717 1.00 95.56 99 CYS A CA 1
ATOM 769 C C . CYS A 1 99 ? -2.223 -3.340 8.665 1.00 95.56 99 CYS A C 1
ATOM 771 O O . CYS A 1 99 ? -1.725 -4.464 8.757 1.00 95.56 99 CYS A O 1
ATOM 773 N N . LEU A 1 100 ? -1.944 -2.498 7.674 1.00 96.75 100 LEU A N 1
ATOM 774 C CA . LEU A 1 100 ? -0.937 -2.760 6.661 1.00 96.75 100 LEU A CA 1
ATOM 775 C C . LEU A 1 100 ? 0.459 -2.726 7.289 1.00 96.75 100 LEU A C 1
ATOM 777 O O . LEU A 1 100 ? 0.863 -1.723 7.880 1.00 96.75 100 LEU A O 1
ATOM 781 N N . GLN A 1 101 ? 1.203 -3.810 7.115 1.00 95.19 101 GLN A N 1
ATOM 782 C CA . GLN A 1 101 ? 2.559 -3.970 7.620 1.00 95.19 101 GLN A CA 1
ATOM 783 C C . GLN A 1 101 ? 3.547 -4.061 6.470 1.00 95.19 101 GLN A C 1
ATOM 785 O O . GLN A 1 101 ? 3.372 -4.855 5.537 1.00 95.19 101 GLN A O 1
ATOM 790 N N . ALA A 1 102 ? 4.608 -3.266 6.571 1.00 92.44 102 ALA A N 1
ATOM 791 C CA . ALA A 1 102 ? 5.745 -3.392 5.686 1.00 92.44 102 ALA A CA 1
ATOM 792 C C . ALA A 1 102 ? 6.526 -4.666 6.022 1.00 92.44 102 ALA A C 1
ATOM 794 O O . ALA A 1 102 ? 6.738 -4.993 7.190 1.00 92.44 102 ALA A O 1
ATOM 795 N N . THR A 1 103 ? 7.001 -5.359 4.994 1.00 92.38 103 THR A N 1
ATOM 796 C CA . THR A 1 103 ? 7.896 -6.511 5.142 1.00 92.38 103 THR A CA 1
ATOM 797 C C . THR A 1 103 ? 9.283 -6.188 4.598 1.00 92.38 103 THR A C 1
ATOM 799 O O . THR A 1 103 ? 9.569 -5.051 4.226 1.00 92.38 103 THR A O 1
ATOM 802 N N . ALA A 1 104 ? 10.182 -7.173 4.577 1.00 92.25 104 ALA A N 1
ATOM 803 C CA . ALA A 1 104 ? 11.462 -7.013 3.901 1.00 92.25 104 ALA A CA 1
ATOM 804 C C . ALA A 1 104 ? 11.264 -6.764 2.393 1.00 92.25 104 ALA A C 1
ATOM 806 O O . ALA A 1 104 ? 10.283 -7.219 1.803 1.00 92.25 104 ALA A O 1
ATOM 807 N N . SER A 1 105 ? 12.227 -6.083 1.770 1.00 95.00 105 SER A N 1
ATOM 808 C CA . SER A 1 105 ? 12.241 -5.814 0.326 1.00 95.00 105 SER A CA 1
ATOM 809 C C . SER A 1 105 ? 11.916 -7.064 -0.506 1.00 95.00 105 SER A C 1
ATOM 811 O O . SER A 1 105 ? 12.415 -8.149 -0.207 1.00 95.00 105 SER A O 1
ATOM 813 N N . GLY A 1 106 ? 11.098 -6.915 -1.548 1.00 93.81 106 GLY A N 1
ATOM 814 C CA . GLY A 1 106 ? 10.663 -7.987 -2.445 1.00 93.81 106 GLY A CA 1
ATOM 815 C C . GLY A 1 106 ? 9.622 -8.946 -1.862 1.00 93.81 106 GLY A C 1
ATOM 816 O O . GLY A 1 106 ? 9.175 -9.844 -2.570 1.00 93.81 106 GLY A O 1
ATOM 817 N N . ASN A 1 107 ? 9.224 -8.789 -0.595 1.00 94.88 107 ASN A N 1
ATOM 818 C CA . ASN A 1 107 ? 8.218 -9.651 0.023 1.00 94.88 107 ASN A CA 1
ATOM 819 C C . ASN A 1 107 ? 6.815 -9.028 -0.037 1.00 94.88 107 ASN A C 1
ATOM 821 O O . ASN A 1 107 ? 6.690 -7.799 -0.052 1.00 94.88 107 ASN A O 1
ATOM 825 N N . PRO A 1 108 ? 5.754 -9.862 -0.025 1.00 95.50 108 PRO A N 1
ATOM 826 C CA . PRO A 1 108 ? 4.382 -9.383 0.059 1.00 95.50 108 PRO A CA 1
ATOM 827 C C . PRO A 1 108 ? 4.125 -8.585 1.334 1.00 95.50 108 PRO A C 1
ATOM 829 O O . PRO A 1 108 ? 4.405 -9.073 2.435 1.00 95.50 108 PRO A O 1
ATOM 832 N N . ALA A 1 109 ? 3.508 -7.413 1.181 1.00 94.44 109 ALA A N 1
ATOM 833 C CA . ALA A 1 109 ? 2.952 -6.670 2.302 1.00 94.44 109 ALA A CA 1
ATOM 834 C C . ALA A 1 109 ? 1.826 -7.488 2.956 1.00 94.44 109 ALA A C 1
ATOM 836 O O . ALA A 1 109 ? 1.131 -8.270 2.297 1.00 94.44 109 ALA A O 1
ATOM 837 N N . LYS A 1 110 ? 1.646 -7.330 4.270 1.00 92.31 110 LYS A N 1
ATOM 838 C CA . LYS A 1 110 ? 0.728 -8.173 5.053 1.00 92.31 110 LYS A CA 1
ATOM 839 C C . LYS A 1 110 ? -0.241 -7.339 5.867 1.00 92.31 110 LYS A C 1
ATOM 841 O O . LYS A 1 110 ? 0.028 -6.182 6.174 1.00 92.31 110 LYS A O 1
ATOM 846 N N . LEU A 1 111 ? -1.345 -7.964 6.258 1.00 94.81 111 LEU A N 1
ATOM 847 C CA . LEU A 1 111 ? -2.201 -7.455 7.319 1.00 94.81 111 LEU A CA 1
ATOM 848 C C . LEU A 1 111 ? -1.800 -8.098 8.645 1.00 94.81 111 LEU A C 1
ATOM 850 O O . LEU A 1 111 ? -1.853 -9.319 8.789 1.00 94.81 111 LEU A O 1
ATOM 854 N N . GLY A 1 112 ? -1.407 -7.273 9.610 1.00 92.12 112 GLY A N 1
ATOM 855 C CA . GLY A 1 112 ? -1.166 -7.697 10.985 1.00 92.12 112 GLY A CA 1
ATOM 856 C C . GLY A 1 112 ? -2.289 -7.248 11.908 1.00 92.12 112 GLY A C 1
ATOM 857 O O . GLY A 1 112 ? -2.973 -6.274 11.624 1.00 92.12 112 GLY A O 1
ATOM 858 N N . ILE A 1 113 ? -2.470 -7.963 13.017 1.00 92.19 113 ILE A N 1
ATOM 859 C CA . ILE A 1 113 ? -3.429 -7.603 14.081 1.00 92.19 113 ILE A CA 1
ATOM 860 C C . ILE A 1 113 ? -2.758 -6.704 15.135 1.00 92.19 113 ILE A C 1
ATOM 862 O O . ILE A 1 113 ? -3.414 -5.949 15.846 1.00 92.19 113 ILE A O 1
ATOM 866 N N . ILE A 1 114 ? -1.431 -6.794 15.248 1.00 90.38 114 ILE A N 1
ATOM 867 C CA . ILE A 1 114 ? -0.632 -6.012 16.190 1.00 90.38 114 ILE A CA 1
ATOM 868 C C . ILE A 1 114 ? -0.021 -4.838 15.424 1.00 90.38 114 ILE A C 1
ATOM 870 O O . ILE A 1 114 ? 0.955 -5.001 14.691 1.00 90.38 114 ILE A O 1
ATOM 874 N N . CYS A 1 115 ? -0.617 -3.660 15.587 1.00 92.50 115 CYS A N 1
ATOM 875 C CA . CYS A 1 115 ? -0.202 -2.443 14.901 1.00 92.50 115 CYS A CA 1
ATOM 876 C C . CYS A 1 115 ? 0.847 -1.696 15.717 1.00 92.50 115 CYS A C 1
ATOM 878 O O . CYS A 1 115 ? 0.522 -0.876 16.575 1.00 92.50 115 CYS A O 1
ATOM 880 N N . THR A 1 116 ? 2.113 -2.000 15.445 1.00 89.50 116 THR A N 1
ATOM 881 C CA . THR A 1 116 ? 3.253 -1.431 16.163 1.00 89.50 116 THR A CA 1
ATOM 882 C C . THR A 1 116 ? 4.183 -0.718 15.190 1.00 89.50 116 THR A C 1
ATOM 884 O O . THR A 1 116 ? 4.552 -1.248 14.139 1.00 89.50 116 THR A O 1
ATOM 887 N N . ALA A 1 117 ? 4.567 0.505 15.545 1.00 86.19 117 ALA A N 1
ATOM 888 C CA . ALA A 1 117 ? 5.636 1.217 14.860 1.00 86.19 117 ALA A CA 1
ATOM 889 C C . ALA A 1 117 ? 6.993 0.526 15.138 1.00 86.19 117 ALA A C 1
ATOM 891 O O . ALA A 1 117 ? 7.197 0.021 16.241 1.00 86.19 117 ALA A O 1
ATOM 892 N N . PRO A 1 118 ? 7.939 0.512 14.186 1.00 86.69 118 PRO A N 1
ATOM 893 C CA . PRO A 1 118 ? 7.897 1.241 12.920 1.00 86.69 118 PRO A CA 1
ATOM 894 C C . PRO A 1 118 ? 7.222 0.474 11.774 1.00 86.69 118 PRO A C 1
ATOM 896 O O . PRO A 1 118 ? 6.927 1.074 10.748 1.00 86.69 118 PRO A O 1
ATOM 899 N N . ASP A 1 119 ? 6.975 -0.832 11.906 1.00 86.06 119 ASP A N 1
ATOM 900 C CA . ASP A 1 119 ? 6.582 -1.692 10.776 1.00 86.06 119 ASP A CA 1
ATOM 901 C C . ASP A 1 119 ? 5.199 -1.391 10.191 1.00 86.06 119 ASP A C 1
ATOM 903 O O . ASP A 1 119 ? 4.951 -1.691 9.023 1.00 86.06 119 ASP A O 1
ATOM 907 N N . CYS A 1 120 ? 4.329 -0.762 10.979 1.00 91.75 120 CYS A N 1
ATOM 908 C CA . CYS A 1 120 ? 2.978 -0.379 10.566 1.00 91.75 120 CYS A CA 1
ATOM 909 C C . CYS A 1 120 ? 2.844 1.113 10.210 1.00 91.75 120 CYS A C 1
ATOM 911 O O . CYS A 1 120 ? 1.758 1.536 9.817 1.00 91.75 120 CYS A O 1
ATOM 913 N N . SER A 1 121 ? 3.902 1.918 10.386 1.00 93.81 121 SER A N 1
ATOM 914 C CA . SER A 1 121 ? 3.883 3.366 10.134 1.00 93.81 121 SER A CA 1
ATOM 915 C C . SER A 1 121 ? 4.214 3.680 8.677 1.00 93.81 121 SER A C 1
ATOM 917 O O . SER A 1 121 ? 5.277 3.296 8.189 1.00 93.81 121 SER A O 1
ATOM 919 N N . TRP A 1 122 ? 3.333 4.434 8.020 1.00 95.50 122 TRP A N 1
ATOM 920 C CA . TRP A 1 122 ? 3.447 4.805 6.612 1.00 95.50 122 TRP A CA 1
ATOM 921 C C . TRP A 1 122 ? 3.358 6.318 6.411 1.00 95.50 122 TRP A C 1
ATOM 923 O O . TRP A 1 122 ? 2.378 6.947 6.793 1.00 95.50 122 TRP A O 1
ATOM 933 N N . GLU A 1 123 ? 4.353 6.899 5.760 1.00 93.75 123 GLU A N 1
ATOM 934 C CA . GLU A 1 123 ? 4.352 8.267 5.251 1.00 93.75 123 GLU A CA 1
ATOM 935 C C . GLU A 1 123 ? 3.718 8.307 3.861 1.00 93.75 123 GLU A C 1
ATOM 937 O O . GLU A 1 123 ? 4.108 7.549 2.970 1.00 93.75 123 GLU A O 1
ATOM 942 N N . VAL A 1 124 ? 2.766 9.216 3.664 1.00 91.31 124 VAL A N 1
ATOM 943 C CA . VAL A 1 124 ? 2.131 9.456 2.365 1.00 91.31 124 VAL A CA 1
ATOM 944 C C . VAL A 1 124 ? 2.694 10.748 1.800 1.00 91.31 124 VAL A C 1
ATOM 946 O O . VAL A 1 124 ? 2.598 11.802 2.423 1.00 91.31 124 VAL A O 1
ATOM 949 N N . THR A 1 125 ? 3.314 10.670 0.628 1.00 84.31 125 THR A N 1
ATOM 950 C CA . THR A 1 125 ? 3.960 11.841 0.027 1.00 84.31 125 THR A CA 1
ATOM 951 C C . THR A 1 125 ? 2.919 12.747 -0.630 1.00 84.31 125 THR A C 1
ATOM 953 O O . THR A 1 125 ? 2.170 12.292 -1.492 1.00 84.31 125 THR A O 1
ATOM 956 N N . SER A 1 126 ? 2.909 14.037 -0.292 1.00 74.69 126 SER A N 1
ATOM 957 C CA . SER A 1 126 ? 1.995 15.041 -0.865 1.00 74.69 126 SER A CA 1
ATOM 958 C C . SER A 1 126 ? 2.461 15.562 -2.236 1.00 74.69 126 SER A C 1
ATOM 960 O O . SER A 1 126 ? 2.680 16.758 -2.408 1.00 74.69 126 SER A O 1
ATOM 962 N N . ASN A 1 127 ? 2.630 14.664 -3.211 1.00 71.62 127 ASN A N 1
ATOM 963 C CA . ASN A 1 127 ? 3.035 14.982 -4.589 1.00 71.62 127 ASN A CA 1
ATOM 964 C C . ASN A 1 127 ? 1.910 14.658 -5.586 1.00 71.62 127 ASN A C 1
ATOM 966 O O . ASN A 1 127 ? 0.901 14.074 -5.215 1.00 71.62 127 ASN A O 1
ATOM 970 N N . SER A 1 128 ? 2.084 14.999 -6.868 1.00 74.44 128 SER A N 1
ATOM 971 C CA . SER A 1 128 ? 1.152 14.582 -7.934 1.00 74.44 128 SER A CA 1
ATOM 972 C C . SER A 1 128 ? 1.135 13.066 -8.166 1.00 74.44 128 SER A C 1
ATOM 974 O O . SER A 1 128 ? 0.138 12.541 -8.645 1.00 74.44 128 SER A O 1
ATOM 976 N N . LYS A 1 129 ? 2.225 12.374 -7.807 1.00 79.88 129 LYS A N 1
ATOM 977 C CA . LYS A 1 129 ? 2.341 10.912 -7.762 1.00 79.88 129 LYS A CA 1
ATOM 978 C C . LYS A 1 129 ? 2.668 10.455 -6.331 1.00 79.88 129 LYS A C 1
ATOM 980 O O . LYS A 1 129 ? 3.845 10.247 -6.022 1.00 79.88 129 LYS A O 1
ATOM 985 N N . PRO A 1 130 ? 1.684 10.395 -5.415 1.00 86.44 130 PRO A N 1
ATOM 986 C CA . PRO A 1 130 ? 1.909 9.978 -4.034 1.00 86.44 130 PRO A CA 1
ATOM 987 C C . PRO A 1 130 ? 2.514 8.574 -3.921 1.00 86.44 130 PRO A C 1
ATOM 989 O O . PRO A 1 130 ? 2.017 7.607 -4.498 1.00 86.44 130 PRO A O 1
ATOM 992 N N . GLN A 1 131 ? 3.571 8.466 -3.115 1.00 91.81 131 GLN A N 1
ATOM 993 C CA . GLN A 1 131 ? 4.119 7.193 -2.652 1.00 91.81 131 GLN A CA 1
ATOM 994 C C . GLN A 1 131 ? 3.731 6.979 -1.189 1.00 91.81 131 GLN A C 1
ATOM 996 O O . GLN A 1 131 ? 3.793 7.916 -0.384 1.00 91.81 131 GLN A O 1
ATOM 1001 N N . ILE A 1 132 ? 3.365 5.742 -0.854 1.00 94.88 132 ILE A N 1
ATOM 1002 C CA . ILE A 1 132 ? 3.129 5.285 0.519 1.00 94.88 132 ILE A CA 1
ATOM 1003 C C . ILE A 1 132 ? 4.401 4.568 0.969 1.00 94.88 132 ILE A C 1
ATOM 1005 O O . ILE A 1 132 ? 4.743 3.515 0.434 1.00 94.88 132 ILE A O 1
ATOM 1009 N N . SER A 1 133 ? 5.127 5.154 1.916 1.00 94.12 133 SER A N 1
ATOM 1010 C CA . SER A 1 133 ? 6.499 4.762 2.239 1.00 94.12 133 SER A CA 1
ATOM 1011 C C . SER A 1 133 ? 6.737 4.585 3.732 1.00 94.12 133 SER A C 1
ATOM 1013 O O . SER A 1 133 ? 6.022 5.129 4.561 1.00 94.12 133 SER A O 1
ATOM 1015 N N . LYS A 1 134 ? 7.766 3.830 4.092 1.00 92.25 134 LYS A N 1
ATOM 1016 C CA . LYS A 1 134 ? 8.243 3.645 5.458 1.00 92.25 134 LYS A CA 1
ATOM 1017 C C . LYS A 1 134 ? 9.740 3.894 5.480 1.00 92.25 134 LYS A C 1
ATOM 1019 O O . LYS A 1 134 ? 10.484 3.286 4.708 1.00 92.25 134 LYS A O 1
ATOM 1024 N N . LYS A 1 135 ? 10.190 4.704 6.435 1.00 91.31 135 LYS A N 1
ATOM 1025 C CA . LYS A 1 135 ? 11.614 4.900 6.701 1.00 91.31 135 LYS A CA 1
ATOM 1026 C C . LYS A 1 135 ? 12.177 3.750 7.541 1.00 91.31 135 LYS A C 1
ATOM 1028 O O . LYS A 1 135 ? 11.597 3.355 8.552 1.00 91.31 135 LYS A O 1
ATOM 1033 N N . LEU A 1 136 ? 13.306 3.208 7.108 1.00 90.38 136 LEU A N 1
ATOM 1034 C CA . LEU A 1 136 ? 14.066 2.174 7.803 1.00 90.38 136 LEU A CA 1
ATOM 1035 C C . LEU A 1 136 ? 15.052 2.807 8.797 1.00 90.38 136 LEU A C 1
ATOM 1037 O O . LEU A 1 136 ? 15.381 3.992 8.711 1.00 90.38 136 LEU A O 1
ATOM 1041 N N . ALA A 1 137 ? 15.544 2.006 9.745 1.00 89.12 137 ALA A N 1
ATOM 1042 C CA . ALA A 1 137 ? 16.499 2.466 10.757 1.00 89.12 137 ALA A CA 1
ATOM 1043 C C . ALA A 1 137 ? 17.844 2.921 10.155 1.00 89.12 137 ALA A C 1
ATOM 1045 O O . ALA A 1 137 ? 18.500 3.793 10.715 1.00 89.12 137 ALA A O 1
ATOM 1046 N N . ASP A 1 138 ? 18.227 2.367 9.003 1.00 88.81 138 ASP A N 1
ATOM 1047 C CA . ASP A 1 138 ? 19.427 2.748 8.246 1.00 88.81 138 ASP A CA 1
ATOM 1048 C C . ASP A 1 138 ? 19.258 4.053 7.440 1.00 88.81 138 ASP A C 1
ATOM 1050 O O . ASP A 1 138 ? 20.182 4.495 6.762 1.00 88.81 138 ASP A O 1
ATOM 1054 N N . GLY A 1 139 ? 18.082 4.685 7.515 1.00 88.19 139 GLY A N 1
ATOM 1055 C CA . GLY A 1 139 ? 17.754 5.920 6.810 1.00 88.19 139 GLY A CA 1
ATOM 1056 C C . GLY A 1 139 ? 17.213 5.722 5.394 1.00 88.19 139 GLY A C 1
ATOM 1057 O O . GLY A 1 139 ? 16.682 6.684 4.836 1.00 88.19 139 GLY A O 1
ATOM 1058 N N . SER A 1 140 ? 17.280 4.509 4.835 1.00 90.06 140 SER A N 1
ATOM 1059 C CA . SER A 1 140 ? 16.644 4.176 3.558 1.00 90.06 140 SER A CA 1
ATOM 1060 C C . SER A 1 140 ? 15.118 4.069 3.707 1.00 90.06 140 SER A C 1
ATOM 1062 O O . SER A 1 140 ? 14.563 4.268 4.793 1.00 90.06 140 SER A O 1
ATOM 1064 N N . SER A 1 141 ? 14.387 3.848 2.613 1.00 92.00 141 SER A N 1
ATOM 1065 C CA . SER A 1 141 ? 12.920 3.790 2.644 1.00 92.00 141 SER A CA 1
ATOM 1066 C C . SER A 1 141 ? 12.368 2.690 1.748 1.00 92.00 141 SER A C 1
ATOM 1068 O O . SER A 1 141 ? 12.835 2.501 0.623 1.00 92.00 141 SER A O 1
ATOM 1070 N N . LEU A 1 142 ? 11.355 1.988 2.257 1.00 94.50 142 LEU A N 1
ATOM 1071 C CA . LEU A 1 142 ? 10.542 1.049 1.488 1.00 94.50 142 LEU A CA 1
ATOM 1072 C C . LEU A 1 142 ? 9.231 1.711 1.099 1.00 94.50 142 LEU A C 1
ATOM 1074 O O . LEU A 1 142 ? 8.622 2.396 1.911 1.00 94.50 142 LEU A O 1
ATOM 1078 N N . CYS A 1 143 ? 8.789 1.465 -0.121 1.00 95.50 143 CYS A N 1
ATOM 1079 C CA . CYS A 1 143 ? 7.515 1.899 -0.650 1.00 95.50 143 CYS A CA 1
ATOM 1080 C C . CYS A 1 143 ? 6.605 0.693 -0.833 1.00 95.50 143 CYS A C 1
ATOM 1082 O O . CYS A 1 143 ? 7.063 -0.427 -1.090 1.00 95.50 143 CYS A O 1
ATOM 1084 N N . LEU A 1 144 ? 5.309 0.942 -0.693 1.00 97.00 144 LEU A N 1
ATOM 1085 C CA . LEU A 1 144 ? 4.303 0.043 -1.218 1.00 97.00 144 LEU A CA 1
ATOM 1086 C C . LEU A 1 144 ? 4.460 -0.019 -2.738 1.00 97.00 144 LEU A C 1
ATOM 1088 O O . LEU A 1 144 ? 4.678 1.004 -3.387 1.00 97.00 144 LEU A O 1
ATOM 1092 N N . ASP A 1 145 ? 4.390 -1.223 -3.278 1.00 96.88 145 ASP A N 1
ATOM 1093 C CA . ASP A 1 145 ? 4.644 -1.512 -4.683 1.00 96.88 145 ASP A CA 1
ATOM 1094 C C . ASP A 1 145 ? 3.724 -2.651 -5.136 1.00 96.88 145 ASP A C 1
ATOM 1096 O O . ASP A 1 145 ? 3.143 -3.366 -4.310 1.00 96.88 145 ASP A O 1
ATOM 1100 N N . VAL A 1 146 ? 3.598 -2.840 -6.444 1.00 97.12 146 VAL A N 1
ATOM 1101 C CA . VAL A 1 146 ? 2.860 -3.954 -7.032 1.00 97.12 146 VAL A CA 1
ATOM 1102 C C . VAL A 1 146 ? 3.768 -4.781 -7.935 1.00 97.12 146 VAL A C 1
ATOM 1104 O O . VAL A 1 146 ? 4.474 -4.257 -8.794 1.00 97.12 146 VAL A O 1
ATOM 1107 N N . ASP A 1 147 ? 3.754 -6.098 -7.740 1.00 95.94 147 ASP A N 1
ATOM 1108 C CA . ASP A 1 147 ? 4.493 -7.017 -8.600 1.00 95.94 147 ASP A CA 1
ATOM 1109 C C . ASP A 1 147 ? 3.748 -7.333 -9.913 1.00 95.94 147 ASP A C 1
ATOM 1111 O O . ASP A 1 147 ? 2.598 -6.948 -10.138 1.00 95.94 147 ASP A O 1
ATOM 1115 N N . SER A 1 148 ? 4.394 -8.094 -10.798 1.00 94.75 148 SER A N 1
ATOM 1116 C CA . SER A 1 148 ? 3.817 -8.500 -12.089 1.00 94.75 148 SER A CA 1
ATOM 1117 C C . SER A 1 148 ? 2.572 -9.392 -11.975 1.00 94.75 148 SER A C 1
ATOM 1119 O O . SER A 1 148 ? 1.849 -9.567 -12.955 1.00 94.75 148 SER A O 1
ATOM 1121 N N . SER A 1 149 ? 2.309 -9.956 -10.793 1.00 95.12 149 SER A N 1
ATOM 1122 C CA . SER A 1 149 ? 1.134 -10.773 -10.474 1.00 95.12 149 SER A CA 1
ATOM 1123 C C . SER A 1 149 ? 0.039 -9.972 -9.760 1.00 95.12 149 SER A C 1
ATOM 1125 O O . SER A 1 149 ? -0.916 -10.564 -9.240 1.00 95.12 149 SER A O 1
ATOM 1127 N N . ASN A 1 150 ? 0.151 -8.639 -9.751 1.00 96.12 150 ASN A N 1
ATOM 1128 C CA . ASN A 1 150 ? -0.735 -7.710 -9.057 1.00 96.12 150 ASN A CA 1
ATOM 1129 C C . ASN A 1 150 ? -0.765 -7.897 -7.531 1.00 96.12 150 ASN A C 1
ATOM 1131 O O . ASN A 1 150 ? -1.749 -7.519 -6.895 1.00 96.12 150 ASN A O 1
ATOM 1135 N N . VAL A 1 151 ? 0.262 -8.504 -6.934 1.00 97.06 151 VAL A N 1
ATOM 1136 C CA . VAL A 1 151 ? 0.399 -8.645 -5.479 1.00 97.06 151 VAL A CA 1
ATOM 1137 C C . VAL A 1 151 ? 1.065 -7.400 -4.917 1.00 97.06 151 VAL A C 1
ATOM 1139 O O . VAL A 1 151 ? 2.050 -6.909 -5.463 1.00 97.06 151 VAL A O 1
ATOM 1142 N N . LEU A 1 152 ? 0.531 -6.908 -3.801 1.00 97.56 152 LEU A N 1
ATOM 1143 C CA . LEU A 1 152 ? 1.149 -5.827 -3.048 1.00 97.56 152 LEU A CA 1
ATOM 1144 C C . LEU A 1 152 ? 2.411 -6.330 -2.351 1.00 97.56 152 LEU A C 1
ATOM 1146 O O . LEU A 1 152 ? 2.360 -7.227 -1.506 1.00 97.56 152 LEU A O 1
ATOM 1150 N N . VAL A 1 153 ? 3.536 -5.708 -2.676 1.00 97.38 153 VAL A N 1
ATOM 1151 C CA . VAL A 1 153 ? 4.855 -6.005 -2.118 1.00 97.38 153 VAL A CA 1
ATOM 1152 C C . VAL A 1 153 ? 5.471 -4.741 -1.525 1.00 97.38 153 VAL A C 1
ATOM 1154 O O . VAL A 1 153 ? 4.977 -3.630 -1.717 1.00 97.38 153 VAL A O 1
ATOM 1157 N N . THR A 1 154 ? 6.548 -4.906 -0.765 1.00 96.31 154 THR A N 1
ATOM 1158 C CA . THR A 1 154 ? 7.375 -3.790 -0.294 1.00 96.31 154 THR A CA 1
ATOM 1159 C C . THR A 1 154 ? 8.717 -3.795 -0.998 1.00 96.31 154 THR A C 1
ATOM 1161 O O . THR A 1 154 ? 9.421 -4.797 -0.920 1.00 96.31 154 THR A O 1
ATOM 1164 N N . ASN A 1 155 ? 9.105 -2.686 -1.621 1.00 96.12 155 ASN A N 1
ATOM 1165 C CA . ASN A 1 155 ? 10.376 -2.536 -2.340 1.00 96.12 155 ASN A CA 1
ATOM 1166 C C . ASN A 1 155 ? 11.052 -1.206 -1.995 1.00 96.12 155 ASN A C 1
ATOM 1168 O O . ASN A 1 155 ? 10.391 -0.325 -1.452 1.00 96.12 155 ASN A O 1
ATOM 1172 N N . PRO A 1 156 ? 12.349 -1.014 -2.293 1.00 94.56 156 PRO A N 1
ATOM 1173 C CA . PRO A 1 156 ? 12.993 0.278 -2.131 1.00 94.56 156 PRO A CA 1
ATOM 1174 C C . PRO A 1 156 ? 12.252 1.334 -2.949 1.00 94.56 156 PRO A C 1
ATOM 1176 O O . PRO A 1 156 ? 11.839 1.087 -4.086 1.00 94.56 156 PRO A O 1
ATOM 1179 N N . CYS A 1 157 ? 12.068 2.508 -2.359 1.00 92.56 157 CYS A N 1
ATOM 1180 C CA . CYS A 1 157 ? 11.385 3.599 -3.032 1.00 92.56 157 CYS A CA 1
ATOM 1181 C C . CYS A 1 157 ? 12.186 4.098 -4.231 1.00 92.56 157 CYS A C 1
ATOM 1183 O O . CYS A 1 157 ? 13.351 4.471 -4.096 1.00 92.56 157 CYS A O 1
ATOM 1185 N N . LEU A 1 158 ? 11.538 4.163 -5.390 1.00 89.12 158 LEU A N 1
ATOM 1186 C CA . LEU A 1 158 ? 12.176 4.580 -6.635 1.00 89.12 158 LEU A CA 1
ATOM 1187 C C . LEU A 1 158 ? 12.316 6.109 -6.759 1.00 89.12 158 LEU A C 1
ATOM 1189 O O . LEU A 1 158 ? 13.271 6.570 -7.380 1.00 89.12 158 LEU A O 1
ATOM 1193 N N . CYS A 1 159 ? 11.412 6.898 -6.155 1.00 81.38 159 CYS A N 1
ATOM 1194 C CA . CYS A 1 159 ? 11.303 8.343 -6.427 1.00 81.38 159 CYS A CA 1
ATOM 1195 C C . CYS A 1 159 ? 11.550 9.284 -5.249 1.00 81.38 159 CYS A C 1
ATOM 1197 O O . CYS A 1 159 ? 11.563 10.496 -5.455 1.00 81.38 159 CYS A O 1
ATOM 1199 N N . LEU A 1 160 ? 11.756 8.784 -4.027 1.00 70.56 160 LEU A N 1
ATOM 1200 C CA . LEU A 1 160 ? 11.836 9.648 -2.837 1.00 70.56 160 LEU A CA 1
ATOM 1201 C C . LEU A 1 160 ? 12.977 10.687 -2.882 1.00 70.56 160 LEU A C 1
ATOM 1203 O O . LEU A 1 160 ? 12.917 11.667 -2.148 1.00 70.56 160 LEU A O 1
ATOM 1207 N N . ASN A 1 161 ? 13.978 10.510 -3.756 1.00 64.50 161 ASN A N 1
ATOM 1208 C CA . ASN A 1 161 ? 15.149 11.390 -3.879 1.00 64.50 161 ASN A CA 1
ATOM 1209 C C . ASN A 1 161 ? 15.380 11.956 -5.299 1.00 64.50 161 ASN A C 1
ATOM 1211 O O . ASN A 1 161 ? 16.443 12.520 -5.560 1.00 64.50 161 ASN A O 1
ATOM 1215 N N . SER A 1 162 ? 14.448 11.786 -6.244 1.00 59.97 162 SER A N 1
ATOM 1216 C CA . SER A 1 162 ? 14.648 12.222 -7.636 1.00 59.97 162 SER A CA 1
ATOM 1217 C C . SER A 1 162 ? 13.958 13.560 -7.928 1.00 59.97 162 SER A C 1
ATOM 1219 O O . SER A 1 162 ? 12.734 13.640 -7.905 1.00 59.97 162 SER A O 1
ATOM 1221 N N . ASN A 1 163 ? 14.728 14.590 -8.294 1.00 55.09 163 ASN A N 1
ATOM 1222 C CA . ASN A 1 163 ? 14.229 15.909 -8.726 1.00 55.09 163 ASN A CA 1
ATOM 1223 C C . ASN A 1 163 ? 13.724 15.930 -10.196 1.00 55.09 163 ASN A C 1
ATOM 1225 O O . ASN A 1 163 ? 13.960 16.901 -10.914 1.00 55.09 163 ASN A O 1
ATOM 1229 N N . GLY A 1 164 ? 13.068 14.872 -10.688 1.00 61.75 164 GLY A N 1
ATOM 1230 C CA . GLY A 1 164 ? 12.664 14.768 -12.101 1.00 61.75 164 GLY A CA 1
ATOM 1231 C C . GLY A 1 164 ? 11.539 13.766 -12.378 1.00 61.75 164 GLY A C 1
ATOM 1232 O O . GLY A 1 164 ? 10.906 13.272 -11.445 1.00 61.75 164 GLY A O 1
ATOM 1233 N N . ASP A 1 165 ? 11.305 13.471 -13.665 1.00 62.81 165 ASP A N 1
ATOM 1234 C CA . ASP A 1 165 ? 10.349 12.453 -14.128 1.00 62.81 165 ASP A CA 1
ATOM 1235 C C . ASP A 1 165 ? 10.770 11.068 -13.627 1.00 62.81 165 ASP A C 1
ATOM 1237 O O . ASP A 1 165 ? 11.6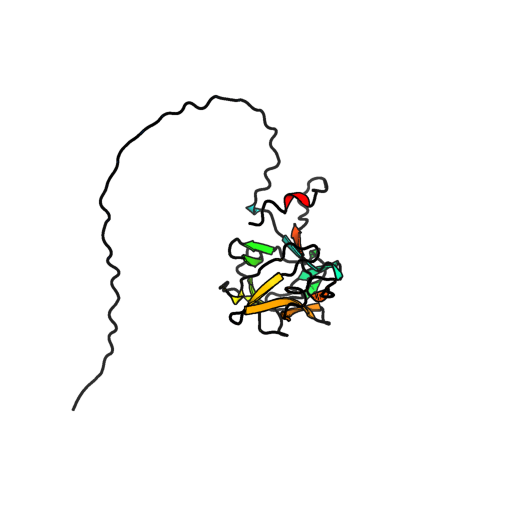48 10.406 -14.182 1.00 62.81 165 ASP A O 1
ATOM 1241 N N . CYS A 1 166 ? 10.148 10.641 -12.533 1.00 73.00 166 CYS A N 1
ATOM 1242 C CA . CYS A 1 166 ? 10.376 9.335 -11.953 1.00 73.00 166 CYS A CA 1
ATOM 1243 C C . CYS A 1 166 ? 9.314 8.339 -12.433 1.00 73.00 166 CYS A C 1
ATOM 1245 O O . CYS A 1 166 ? 8.116 8.489 -12.170 1.00 73.00 166 CYS A O 1
ATOM 1247 N N . ALA A 1 167 ? 9.768 7.309 -13.146 1.00 71.88 167 ALA A N 1
ATOM 1248 C CA . ALA A 1 167 ? 8.939 6.213 -13.631 1.00 71.88 167 ALA A CA 1
ATOM 1249 C C . ALA A 1 167 ? 8.799 5.128 -12.550 1.00 71.88 167 ALA A C 1
ATOM 1251 O O . ALA A 1 167 ? 9.430 4.077 -12.622 1.00 71.88 167 ALA A O 1
ATOM 1252 N N . ALA A 1 168 ? 7.979 5.398 -11.534 1.00 83.75 168 ALA A N 1
ATOM 1253 C CA . ALA A 1 168 ? 7.622 4.431 -10.492 1.00 83.75 168 ALA A CA 1
ATOM 1254 C C . ALA A 1 168 ? 6.117 4.200 -10.445 1.00 83.75 168 ALA A C 1
ATOM 1256 O O . ALA A 1 168 ? 5.497 4.261 -9.385 1.00 83.75 168 ALA A O 1
ATOM 1257 N N . ASP A 1 169 ? 5.523 3.973 -11.614 1.00 90.94 169 ASP A N 1
ATOM 1258 C CA . ASP A 1 169 ? 4.076 3.819 -11.730 1.00 90.94 169 ASP A CA 1
ATOM 1259 C C . ASP A 1 169 ? 3.565 2.664 -10.843 1.00 90.94 169 ASP A C 1
ATOM 1261 O O . ASP A 1 169 ? 2.523 2.801 -10.218 1.00 90.94 169 ASP A O 1
ATOM 1265 N N . SER A 1 170 ? 4.337 1.586 -10.658 1.00 94.44 170 SER A N 1
ATOM 1266 C CA . SER A 1 170 ? 3.976 0.487 -9.742 1.00 94.44 170 SER A CA 1
ATOM 1267 C C . SER A 1 170 ? 3.956 0.871 -8.249 1.00 94.44 170 SER A C 1
ATOM 1269 O O . SER A 1 170 ? 3.354 0.173 -7.436 1.00 94.44 170 SER A O 1
ATOM 1271 N N . GLN A 1 171 ? 4.593 1.986 -7.874 1.00 95.12 171 GLN A N 1
ATOM 1272 C CA . GLN A 1 171 ? 4.685 2.484 -6.493 1.00 95.12 171 GLN A CA 1
ATOM 1273 C C . GLN A 1 171 ? 3.764 3.679 -6.220 1.00 95.12 171 GLN A C 1
ATOM 1275 O O . GLN A 1 171 ? 3.844 4.295 -5.152 1.00 95.12 171 GLN A O 1
ATOM 1280 N N . TRP A 1 172 ? 2.913 4.044 -7.179 1.00 92.44 172 TRP A N 1
ATOM 1281 C CA . TRP A 1 172 ? 1.984 5.154 -7.029 1.00 92.44 172 TRP A CA 1
ATOM 1282 C C . TRP A 1 172 ? 0.653 4.665 -6.457 1.00 92.44 172 TRP A C 1
ATOM 1284 O O . TRP A 1 172 ? -0.080 3.904 -7.089 1.00 92.44 172 TRP A O 1
ATOM 1294 N N . PHE A 1 173 ? 0.320 5.160 -5.264 1.00 95.44 173 PHE A N 1
ATOM 1295 C CA . PHE A 1 173 ? -0.945 4.878 -4.598 1.00 95.44 173 PHE A CA 1
ATOM 1296 C C . PHE A 1 173 ? -1.602 6.147 -4.062 1.00 95.44 173 PHE A C 1
ATOM 1298 O O . PHE A 1 173 ? -0.947 7.000 -3.469 1.00 95.44 173 PHE A O 1
ATOM 1305 N N . GLU A 1 174 ? -2.920 6.232 -4.203 1.00 93.88 174 GLU A N 1
ATOM 1306 C CA . GLU A 1 174 ? -3.744 7.312 -3.668 1.00 93.88 174 GLU A CA 1
ATOM 1307 C C . GLU A 1 174 ? -4.708 6.785 -2.609 1.00 93.88 174 GLU A C 1
ATOM 1309 O O . GLU A 1 174 ? -5.369 5.764 -2.793 1.00 93.88 174 GLU A O 1
ATOM 1314 N N . ILE A 1 175 ? -4.841 7.515 -1.504 1.00 93.88 175 ILE A N 1
ATOM 1315 C CA . ILE A 1 175 ? -5.871 7.249 -0.499 1.00 93.88 175 ILE A C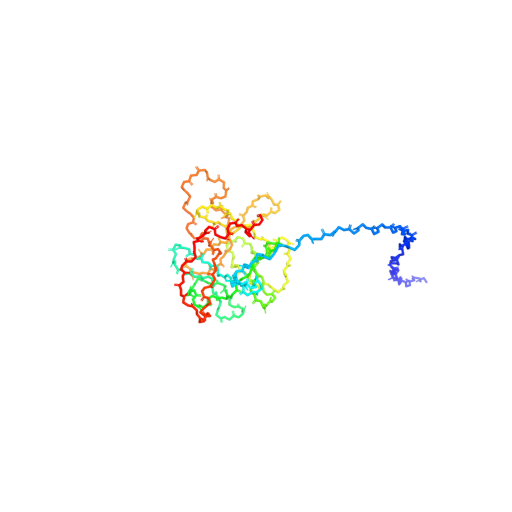A 1
ATOM 1316 C C . ILE A 1 175 ? -7.066 8.136 -0.842 1.00 93.88 175 ILE A C 1
ATOM 1318 O O . ILE A 1 175 ? -7.041 9.343 -0.612 1.00 93.88 175 ILE A O 1
ATOM 1322 N N . THR A 1 176 ? -8.106 7.543 -1.423 1.00 93.25 176 THR A N 1
ATOM 1323 C CA . THR A 1 176 ? -9.274 8.277 -1.936 1.00 93.25 176 THR A CA 1
ATOM 1324 C C . THR A 1 176 ? -10.532 7.939 -1.141 1.00 93.25 176 THR A C 1
ATOM 1326 O O . THR A 1 176 ? -10.649 6.820 -0.633 1.00 93.25 176 THR A O 1
ATOM 1329 N N . PRO A 1 177 ? -11.488 8.873 -0.980 1.00 92.81 177 PRO A N 1
ATOM 1330 C CA . PRO A 1 177 ? -12.779 8.561 -0.381 1.00 92.81 177 PRO A CA 1
ATOM 1331 C C . PRO A 1 177 ? -13.464 7.427 -1.135 1.00 92.81 177 PRO A C 1
ATOM 1333 O O . PRO A 1 177 ? -13.461 7.385 -2.363 1.00 92.81 177 PRO A O 1
ATOM 1336 N N . ARG A 1 178 ? -14.074 6.506 -0.396 1.00 88.94 178 ARG A N 1
ATOM 1337 C CA . ARG A 1 178 ? -14.886 5.455 -0.997 1.00 88.94 178 ARG A CA 1
ATOM 1338 C C . ARG A 1 178 ? -16.275 6.008 -1.298 1.00 88.94 178 ARG A C 1
ATOM 1340 O O . ARG A 1 178 ? -16.929 6.539 -0.401 1.00 88.94 178 ARG A O 1
ATOM 1347 N N . ASP A 1 179 ? -16.764 5.789 -2.514 1.00 77.56 179 ASP A N 1
ATOM 1348 C CA . ASP A 1 179 ? -18.156 6.063 -2.873 1.00 77.56 179 ASP A CA 1
ATOM 1349 C C . ASP A 1 179 ? -19.077 5.041 -2.200 1.00 77.56 179 ASP A C 1
ATOM 1351 O O . ASP A 1 179 ? -19.508 4.039 -2.778 1.00 77.56 179 ASP A O 1
ATOM 1355 N N . THR A 1 180 ? -19.396 5.267 -0.930 1.00 63.81 180 THR A N 1
ATOM 1356 C CA . THR A 1 180 ? -20.501 4.554 -0.306 1.00 63.81 180 THR A CA 1
ATOM 1357 C C . THR A 1 180 ? -21.772 5.149 -0.892 1.00 63.81 180 THR A C 1
ATOM 1359 O O . THR A 1 180 ? -22.111 6.287 -0.571 1.00 63.81 180 THR A O 1
ATOM 1362 N N . LYS A 1 181 ? -22.479 4.411 -1.755 1.00 52.56 181 LYS A N 1
ATOM 1363 C CA . LYS A 1 181 ? -23.868 4.720 -2.132 1.00 52.56 181 LYS A CA 1
ATOM 1364 C C . LYS A 1 181 ? -24.747 4.719 -0.868 1.00 52.56 181 LYS A C 1
ATOM 1366 O O . LYS A 1 181 ? -25.467 3.768 -0.592 1.00 52.56 181 LYS A O 1
ATOM 1371 N N . GLY A 1 182 ? -24.682 5.783 -0.076 1.00 48.84 182 GLY A N 1
ATOM 1372 C CA . GLY A 1 182 ? -25.790 6.231 0.748 1.00 48.84 182 GLY A CA 1
ATOM 1373 C C . GLY A 1 182 ? -26.712 7.001 -0.184 1.00 48.84 182 GLY A C 1
ATOM 1374 O O . GLY A 1 182 ? -26.253 7.916 -0.859 1.00 48.84 182 GLY A O 1
ATOM 1375 N N . GLY A 1 183 ? -27.973 6.586 -0.303 1.00 42.19 183 GLY A N 1
ATOM 1376 C CA . GLY A 1 183 ? -28.942 7.231 -1.189 1.00 42.19 183 GLY A CA 1
ATOM 1377 C C . GLY A 1 183 ? -29.006 8.744 -0.955 1.00 42.19 183 GLY A C 1
ATOM 1378 O O . GLY A 1 183 ? -29.526 9.196 0.058 1.00 42.19 183 GLY A O 1
ATOM 1379 N N . GLY A 1 184 ? -28.463 9.512 -1.893 1.00 40.72 184 GLY A N 1
ATOM 1380 C CA . GLY A 1 184 ? -28.456 10.969 -1.898 1.00 40.72 184 GLY A CA 1
ATOM 1381 C C . GLY A 1 184 ? -27.750 11.447 -3.163 1.00 40.72 184 GLY A C 1
ATOM 1382 O O . GLY A 1 184 ? -26.643 11.002 -3.450 1.00 40.72 184 GLY A O 1
ATOM 1383 N N . ASN A 1 185 ? -28.433 12.266 -3.962 1.00 39.62 185 ASN A N 1
ATOM 1384 C CA . ASN A 1 185 ? -28.017 12.675 -5.305 1.00 39.62 185 ASN A CA 1
ATOM 1385 C C . ASN A 1 185 ? -26.559 13.161 -5.363 1.00 39.62 185 ASN A C 1
ATOM 1387 O O . ASN A 1 185 ? -26.145 14.024 -4.593 1.00 39.62 185 ASN A O 1
ATOM 1391 N N . SER A 1 186 ? -25.816 12.596 -6.317 1.00 46.69 186 SER A N 1
ATOM 1392 C CA . SER A 1 186 ? -24.414 12.890 -6.604 1.00 46.69 186 SER A CA 1
ATOM 1393 C C . SER A 1 186 ? -24.247 14.355 -7.020 1.00 46.69 186 SER A C 1
ATOM 1395 O O . SER A 1 186 ? -24.626 14.753 -8.119 1.00 46.69 186 SER A O 1
ATOM 1397 N N . GLY A 1 187 ? -23.703 15.157 -6.108 1.00 40.00 187 GLY A N 1
ATOM 1398 C CA . GLY A 1 187 ? -22.977 16.376 -6.427 1.00 40.00 187 GLY A CA 1
ATOM 1399 C C . GLY A 1 187 ? -21.496 16.080 -6.243 1.00 40.00 187 GLY A C 1
ATOM 1400 O O . GLY A 1 187 ? -21.067 15.755 -5.138 1.00 40.00 187 GLY A O 1
ATOM 1401 N N . THR A 1 188 ? -20.733 16.136 -7.329 1.00 40.75 188 THR A N 1
ATOM 1402 C CA . THR A 1 188 ? -19.278 15.969 -7.346 1.00 40.75 188 THR A CA 1
ATOM 1403 C C . THR A 1 188 ? -18.632 16.969 -6.383 1.00 40.75 188 THR A C 1
ATOM 1405 O O . THR A 1 188 ? -18.736 18.177 -6.596 1.00 40.75 188 THR A O 1
ATOM 1408 N N . LEU A 1 189 ? -17.984 16.490 -5.316 1.00 42.50 189 LEU A N 1
ATOM 1409 C CA . L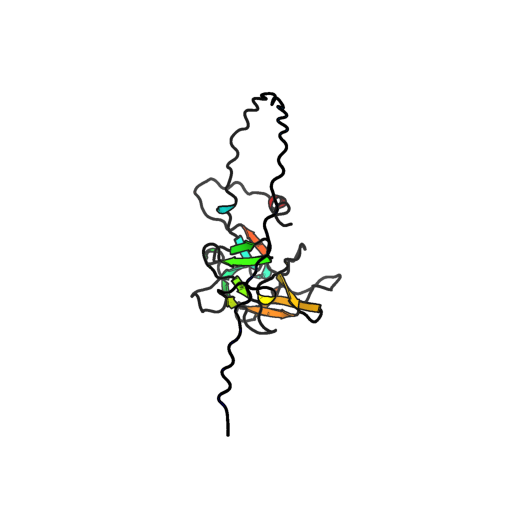EU A 1 189 ? -17.193 17.348 -4.430 1.00 42.50 189 LEU A CA 1
ATOM 1410 C C . LEU A 1 189 ? -15.795 17.567 -5.034 1.00 42.50 189 LEU A C 1
ATOM 1412 O O . LEU A 1 189 ? -15.179 16.603 -5.495 1.00 42.50 189 LEU A O 1
ATOM 1416 N N . PRO A 1 190 ? -15.277 18.807 -5.053 1.00 34.12 190 PRO A N 1
ATOM 1417 C CA . PRO A 1 190 ? -13.941 19.092 -5.553 1.00 34.12 190 PRO A CA 1
ATOM 1418 C C . PRO A 1 190 ? -12.860 18.564 -4.596 1.00 34.12 190 PRO A C 1
ATOM 1420 O O . PRO A 1 190 ? -12.980 18.639 -3.374 1.00 34.12 190 PRO A O 1
ATOM 1423 N N . VAL A 1 191 ? -11.766 18.075 -5.185 1.00 46.06 191 VAL A N 1
ATOM 1424 C CA . VAL A 1 191 ? -10.572 17.478 -4.546 1.00 46.06 191 VAL A CA 1
ATOM 1425 C C . VAL A 1 191 ? -9.915 18.383 -3.482 1.00 46.06 191 VAL A C 1
ATOM 1427 O O . VAL A 1 191 ? -9.156 17.916 -2.636 1.00 46.06 191 VAL A O 1
ATOM 1430 N N . SER A 1 192 ? -10.247 19.674 -3.457 1.00 35.97 192 SER A N 1
ATOM 1431 C CA . SER A 1 192 ? -9.690 20.685 -2.554 1.00 35.97 192 SER A CA 1
ATOM 1432 C C . SER A 1 192 ? -10.098 20.558 -1.079 1.00 35.97 192 SER A C 1
ATOM 1434 O O . SER A 1 192 ? -9.545 21.276 -0.252 1.00 35.97 192 SER A O 1
ATOM 1436 N N . SER A 1 193 ? -11.024 19.665 -0.715 1.00 35.62 193 SER A N 1
ATOM 1437 C CA . SER A 1 193 ? -11.425 19.459 0.691 1.00 35.62 193 SER A CA 1
ATOM 1438 C C . SER A 1 193 ? -10.640 18.364 1.427 1.00 35.62 193 SER A C 1
ATOM 1440 O O . SER A 1 193 ? -10.787 18.230 2.639 1.00 35.62 193 SER A O 1
ATOM 1442 N N . LEU A 1 194 ? -9.802 17.581 0.736 1.00 47.84 194 LEU A N 1
ATOM 1443 C CA . LEU A 1 194 ? -8.986 16.532 1.371 1.00 47.84 194 LEU A CA 1
ATOM 1444 C C . LEU A 1 194 ? -7.674 17.070 1.963 1.00 47.84 194 LEU A C 1
ATOM 1446 O O . LEU A 1 194 ? -7.126 16.474 2.886 1.00 47.84 194 LEU A O 1
ATOM 1450 N N . THR A 1 195 ? -7.200 18.228 1.503 1.00 40.44 195 THR A N 1
ATOM 1451 C CA . THR A 1 195 ? -5.929 18.823 1.946 1.00 40.44 195 THR A CA 1
ATOM 1452 C C . THR A 1 195 ? -5.992 19.487 3.322 1.00 40.44 195 THR A C 1
ATOM 1454 O O . THR A 1 195 ? -4.948 19.753 3.900 1.00 40.44 195 THR A O 1
ATOM 1457 N N . SER A 1 196 ? -7.181 19.729 3.886 1.00 34.41 196 SER A N 1
ATOM 1458 C CA . SER A 1 196 ? -7.333 20.359 5.209 1.00 34.41 196 SER A CA 1
ATOM 1459 C C . SER A 1 196 ? -7.480 19.367 6.370 1.00 34.41 196 SER A C 1
ATOM 1461 O O . SER A 1 196 ? -7.761 19.786 7.490 1.00 34.41 196 SER A O 1
ATOM 1463 N N . SER A 1 197 ? -7.373 18.060 6.111 1.00 35.31 197 SER A N 1
ATOM 1464 C CA . SER A 1 197 ? -7.584 17.007 7.124 1.00 35.31 197 SER A CA 1
ATOM 1465 C C . SER A 1 197 ? -6.435 16.004 7.252 1.00 35.31 197 SER A C 1
ATOM 1467 O O . SER A 1 197 ? -6.495 15.111 8.095 1.00 35.31 197 SER A O 1
ATOM 1469 N N . LEU A 1 198 ? -5.368 16.188 6.476 1.00 32.41 198 LEU A N 1
ATOM 1470 C CA . LEU A 1 198 ? -4.067 15.588 6.747 1.00 32.41 198 LEU A CA 1
ATOM 1471 C C . LEU A 1 198 ? -3.223 16.633 7.498 1.00 32.41 198 LEU A C 1
ATOM 1473 O O . LEU A 1 198 ? -3.196 17.781 7.050 1.00 32.41 198 LEU A O 1
ATOM 1477 N N . PRO A 1 199 ? -2.620 16.287 8.650 1.00 36.25 199 PRO A N 1
ATOM 1478 C CA . PRO A 1 199 ? -1.693 17.176 9.343 1.00 36.25 199 PRO A CA 1
ATOM 1479 C C . PRO A 1 199 ? -0.432 17.457 8.516 1.00 36.25 199 PRO A C 1
ATOM 1481 O O . PRO A 1 199 ? -0.040 16.581 7.709 1.00 36.25 199 PRO A O 1
#